Protein AF-R7LST2-F1 (afdb_monomer_lite)

Sequence (246 aa):
MENASKALTMAGGILIALLIIGALILMVNQIGDYEKGQNNNDKNSELASFNKTFEKYADDKGIKGVDIVSLINKILDYNQIEKDGGIKNSVNYDIKMSITISGLKAFNKKYAYDKQNDNDSLFPNSIGDSWTFGANSTNNKTTNGLKQLLDEFSRTESNIGIEQMKKLSSIYDPSKSESTNKASIKEKLLEINSNEYKNWNGTTTPTLNAIKKYRQYSEFKTSTFIAKDSEYEDGQIKNMYFEFSK

Structure (mmCIF, N/CA/C/O backbone):
data_AF-R7LST2-F1
#
_entry.id   AF-R7LST2-F1
#
loop_
_atom_site.group_PDB
_atom_site.id
_atom_site.type_symbol
_atom_site.label_atom_id
_atom_site.label_alt_id
_atom_site.label_comp_id
_atom_site.label_asym_id
_atom_site.label_entity_id
_atom_site.label_seq_id
_atom_site.pdbx_PDB_ins_code
_atom_site.Cartn_x
_atom_site.Cartn_y
_atom_site.Cartn_z
_atom_site.occupancy
_atom_site.B_iso_or_equiv
_atom_site.auth_seq_id
_atom_site.auth_comp_id
_atom_site.auth_asym_id
_atom_site.auth_atom_id
_atom_site.pdbx_PDB_model_num
ATOM 1 N N . MET A 1 1 ? 26.740 22.348 9.410 1.00 39.75 1 MET A N 1
ATOM 2 C CA . MET A 1 1 ? 27.011 20.890 9.479 1.00 39.75 1 MET A CA 1
ATOM 3 C C . MET A 1 1 ? 25.813 20.024 9.058 1.00 39.75 1 MET A C 1
ATOM 5 O O . MET A 1 1 ? 25.993 18.847 8.784 1.00 39.75 1 MET A O 1
ATOM 9 N N . GLU A 1 2 ? 24.610 20.594 8.918 1.00 39.66 2 GLU A N 1
ATOM 10 C CA . GLU A 1 2 ? 23.370 19.877 8.567 1.00 39.66 2 GLU A CA 1
ATOM 11 C C . GLU A 1 2 ? 23.365 19.261 7.148 1.00 39.66 2 GLU A C 1
ATOM 13 O O . GLU A 1 2 ? 22.843 18.170 6.933 1.00 39.66 2 GLU A O 1
ATOM 18 N N . ASN A 1 3 ? 24.041 19.905 6.188 1.00 50.09 3 ASN A N 1
ATOM 19 C CA . ASN A 1 3 ? 24.103 19.441 4.794 1.00 50.09 3 ASN A CA 1
ATOM 20 C C . ASN A 1 3 ? 25.047 18.247 4.578 1.00 50.09 3 ASN A C 1
ATOM 22 O O . ASN A 1 3 ? 24.805 17.431 3.695 1.00 50.09 3 ASN A O 1
ATOM 26 N N . ALA A 1 4 ? 26.092 18.112 5.400 1.00 43.56 4 ALA A N 1
ATOM 27 C CA . ALA A 1 4 ? 27.016 16.981 5.321 1.00 43.56 4 ALA A CA 1
ATOM 28 C C . ALA A 1 4 ? 26.385 15.698 5.885 1.00 43.56 4 ALA A C 1
ATOM 30 O O . ALA A 1 4 ? 26.608 14.617 5.355 1.00 43.56 4 ALA A O 1
ATOM 31 N N . SER A 1 5 ? 25.541 15.821 6.914 1.00 40.19 5 SER A N 1
ATOM 32 C CA . SER A 1 5 ? 24.826 14.684 7.503 1.00 40.19 5 SER A CA 1
ATOM 33 C C . SER A 1 5 ? 23.741 14.136 6.567 1.00 40.19 5 SER A C 1
ATOM 35 O O . SER A 1 5 ? 23.648 12.919 6.409 1.00 40.19 5 SER A O 1
ATOM 37 N N . LYS A 1 6 ? 23.003 15.013 5.861 1.00 43.25 6 LYS A N 1
ATOM 38 C CA . LYS A 1 6 ? 22.061 14.618 4.793 1.00 43.25 6 LYS A CA 1
ATOM 39 C C . LYS A 1 6 ? 22.772 13.986 3.593 1.00 43.25 6 LYS A C 1
ATOM 41 O O . LYS A 1 6 ? 22.307 12.979 3.073 1.00 43.25 6 LYS A O 1
ATOM 46 N N . ALA A 1 7 ? 23.930 14.521 3.200 1.00 46.97 7 ALA A N 1
ATOM 47 C CA . ALA A 1 7 ? 24.755 13.920 2.153 1.00 46.97 7 ALA A CA 1
ATOM 48 C C . ALA A 1 7 ? 25.304 12.541 2.563 1.00 46.97 7 ALA A C 1
ATOM 50 O O . ALA A 1 7 ? 25.313 11.629 1.747 1.00 46.97 7 ALA A O 1
ATOM 51 N N . LEU A 1 8 ? 25.698 12.356 3.827 1.00 39.00 8 LEU A N 1
ATOM 52 C CA . LEU A 1 8 ? 26.215 11.086 4.347 1.00 39.00 8 LEU A CA 1
ATOM 53 C C . LEU A 1 8 ? 25.128 10.003 4.457 1.00 39.00 8 LEU A C 1
ATOM 55 O O . LEU A 1 8 ? 25.389 8.844 4.151 1.00 39.00 8 LEU A O 1
ATOM 59 N N . THR A 1 9 ? 23.901 10.368 4.841 1.00 43.00 9 THR A N 1
ATOM 60 C CA . THR A 1 9 ? 22.760 9.429 4.861 1.00 43.00 9 THR A CA 1
ATOM 61 C C . THR A 1 9 ? 22.286 9.064 3.451 1.00 43.00 9 THR A C 1
ATOM 63 O O . THR A 1 9 ? 21.984 7.899 3.206 1.00 43.00 9 THR A O 1
ATOM 66 N N . MET A 1 10 ? 22.310 10.004 2.498 1.00 49.47 10 MET A N 1
ATOM 67 C CA . MET A 1 10 ? 22.052 9.720 1.076 1.00 49.47 10 MET A CA 1
ATOM 68 C C . MET A 1 10 ? 23.170 8.876 0.432 1.00 49.47 10 MET A C 1
ATOM 70 O O . MET A 1 10 ? 22.887 7.936 -0.309 1.00 49.47 10 MET A O 1
ATOM 74 N N . ALA A 1 11 ? 24.439 9.139 0.762 1.00 43.34 11 ALA A N 1
ATOM 75 C CA . ALA A 1 11 ? 25.585 8.353 0.301 1.00 43.34 11 ALA A CA 1
ATOM 76 C C . ALA A 1 11 ? 25.606 6.935 0.896 1.00 43.34 11 ALA A C 1
ATOM 78 O O . ALA A 1 11 ? 26.009 5.996 0.215 1.00 43.34 11 ALA A O 1
ATOM 79 N N . GLY A 1 12 ? 25.121 6.757 2.130 1.00 41.78 12 GLY A N 1
ATOM 80 C CA . GLY A 1 12 ? 24.941 5.439 2.743 1.00 41.78 12 GLY A CA 1
ATOM 81 C C . GLY A 1 12 ? 23.942 4.561 1.981 1.00 41.78 12 GLY A C 1
ATOM 82 O O . GLY A 1 12 ? 24.202 3.377 1.781 1.00 41.78 12 GLY A O 1
ATOM 83 N N . GLY A 1 13 ? 22.844 5.143 1.482 1.00 47.31 13 GLY A N 1
ATOM 84 C CA . GLY A 1 13 ? 21.864 4.439 0.645 1.00 47.31 13 GLY A CA 1
ATOM 85 C C . GLY A 1 13 ? 22.416 4.040 -0.729 1.00 47.31 13 GLY A C 1
ATOM 86 O O . GLY A 1 13 ? 22.246 2.898 -1.154 1.00 47.31 13 GLY A O 1
ATOM 87 N N . ILE A 1 14 ? 23.151 4.944 -1.388 1.00 48.25 14 ILE A N 1
ATOM 88 C CA . ILE A 1 14 ? 23.819 4.674 -2.675 1.00 48.25 14 ILE A CA 1
ATOM 89 C C . ILE A 1 14 ? 24.904 3.604 -2.516 1.00 48.25 14 ILE A C 1
ATOM 91 O O . ILE A 1 14 ? 25.000 2.709 -3.350 1.00 48.25 14 ILE A O 1
ATOM 95 N N . LEU A 1 15 ? 25.691 3.647 -1.437 1.00 43.88 15 LEU A N 1
ATOM 96 C CA . LEU A 1 15 ? 26.717 2.642 -1.161 1.00 43.88 15 LEU A CA 1
ATOM 97 C C . LEU A 1 15 ? 26.097 1.252 -0.988 1.00 43.88 15 LEU A C 1
ATOM 99 O O . LEU A 1 15 ? 26.595 0.289 -1.560 1.00 43.88 15 LEU A O 1
ATOM 103 N N . ILE A 1 16 ? 24.979 1.145 -0.265 1.00 49.31 16 ILE A N 1
ATOM 104 C CA . ILE A 1 16 ? 24.253 -0.122 -0.106 1.00 49.31 16 ILE A CA 1
ATOM 105 C C . ILE A 1 16 ? 23.679 -0.594 -1.450 1.00 49.31 16 ILE A C 1
ATOM 107 O O . ILE A 1 16 ? 23.802 -1.772 -1.777 1.00 49.31 16 ILE A O 1
ATOM 111 N N . ALA A 1 17 ? 23.119 0.301 -2.268 1.00 47.72 17 ALA A N 1
ATOM 112 C CA . ALA A 1 17 ? 22.626 -0.043 -3.603 1.00 47.72 17 ALA A CA 1
ATOM 113 C C . ALA A 1 17 ? 23.752 -0.524 -4.537 1.00 47.72 17 ALA A C 1
ATOM 115 O O . ALA A 1 17 ? 23.586 -1.533 -5.221 1.00 47.72 17 ALA A O 1
ATOM 116 N N . LEU A 1 18 ? 24.916 0.133 -4.520 1.00 46.19 18 LEU A N 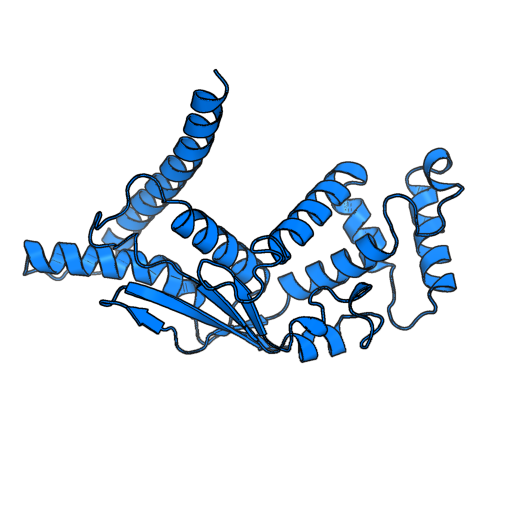1
ATOM 117 C CA . LEU A 1 18 ? 26.106 -0.272 -5.276 1.00 46.19 18 LEU A CA 1
ATOM 118 C C . LEU A 1 18 ? 26.691 -1.596 -4.772 1.00 46.19 18 LEU A C 1
ATOM 120 O O . LEU A 1 18 ? 27.137 -2.400 -5.583 1.00 46.19 18 LEU A O 1
ATOM 124 N N . LEU A 1 19 ? 26.647 -1.864 -3.465 1.00 54.66 19 LEU A N 1
ATOM 125 C CA . LEU A 1 19 ? 27.046 -3.153 -2.894 1.00 54.66 19 LEU A CA 1
ATOM 126 C C . LEU A 1 19 ? 26.091 -4.276 -3.305 1.00 54.66 19 LEU A C 1
ATOM 128 O O . LEU A 1 19 ? 26.548 -5.372 -3.617 1.00 54.66 19 LEU A O 1
ATOM 132 N N . ILE A 1 20 ? 24.784 -4.008 -3.360 1.00 54.34 20 ILE A N 1
ATOM 133 C CA . ILE A 1 20 ? 23.787 -4.968 -3.849 1.00 54.34 20 ILE A CA 1
ATOM 134 C C . ILE A 1 20 ? 23.994 -5.224 -5.346 1.00 54.34 20 ILE A C 1
ATOM 136 O O . ILE A 1 20 ? 24.014 -6.377 -5.758 1.00 54.34 20 ILE A O 1
ATOM 140 N N . ILE A 1 21 ? 24.206 -4.186 -6.159 1.00 47.94 21 ILE A N 1
ATOM 141 C CA . ILE A 1 21 ? 24.501 -4.324 -7.595 1.00 47.94 21 ILE A CA 1
ATOM 142 C C . ILE A 1 21 ? 25.815 -5.091 -7.805 1.00 47.94 21 ILE A C 1
ATOM 144 O O . ILE A 1 21 ? 25.843 -6.042 -8.579 1.00 47.94 21 ILE A O 1
ATOM 148 N N . GLY A 1 22 ? 26.874 -4.753 -7.066 1.00 49.97 22 GLY A N 1
ATOM 149 C CA . GLY A 1 22 ? 28.151 -5.470 -7.090 1.00 49.97 22 GLY A CA 1
ATOM 150 C C . GLY A 1 22 ? 28.011 -6.940 -6.685 1.00 49.97 22 GLY A C 1
ATOM 151 O O . GLY A 1 22 ? 28.564 -7.815 -7.343 1.00 49.97 22 GLY A O 1
ATOM 152 N N . ALA A 1 23 ? 27.205 -7.237 -5.663 1.00 51.59 23 ALA A N 1
ATOM 153 C CA . ALA A 1 23 ? 26.903 -8.607 -5.252 1.00 51.59 23 ALA A CA 1
ATOM 154 C C . ALA A 1 23 ? 26.079 -9.370 -6.305 1.00 51.59 23 ALA A C 1
ATOM 156 O O . ALA A 1 23 ? 26.304 -10.559 -6.514 1.00 51.59 23 ALA A O 1
ATOM 157 N N . LEU A 1 24 ? 25.164 -8.694 -7.005 1.00 46.59 24 LEU A N 1
ATOM 158 C CA . LEU A 1 24 ? 24.369 -9.279 -8.087 1.00 46.59 24 LEU A CA 1
ATOM 159 C C . LEU A 1 24 ? 25.214 -9.559 -9.339 1.00 46.59 24 LEU A C 1
ATOM 161 O O . LEU A 1 24 ? 24.995 -10.589 -9.971 1.00 46.59 24 LEU A O 1
ATOM 165 N N . ILE A 1 25 ? 26.209 -8.717 -9.655 1.00 51.31 25 ILE A N 1
ATOM 166 C CA . ILE A 1 25 ? 27.199 -8.953 -10.728 1.00 51.31 25 ILE A CA 1
ATOM 167 C C . ILE A 1 25 ? 27.987 -10.242 -10.458 1.00 51.31 25 ILE A C 1
ATOM 169 O O . ILE A 1 25 ? 28.162 -11.077 -11.343 1.00 51.31 25 ILE A O 1
ATOM 173 N N . LEU A 1 26 ? 28.396 -10.456 -9.206 1.00 48.97 26 LEU A N 1
ATOM 174 C CA . LEU A 1 26 ? 29.076 -11.690 -8.806 1.00 48.97 26 LEU A CA 1
ATOM 175 C C . LEU A 1 26 ? 28.170 -12.931 -8.918 1.00 48.97 26 LEU A C 1
ATOM 177 O O . LEU A 1 26 ? 28.681 -14.025 -9.142 1.00 48.97 26 LEU A O 1
ATOM 181 N N . MET A 1 27 ? 26.843 -12.771 -8.814 1.00 52.59 27 MET A N 1
ATOM 182 C CA . MET A 1 27 ? 25.872 -13.860 -9.002 1.00 52.59 27 MET A CA 1
ATOM 183 C C . MET A 1 27 ? 25.586 -14.172 -10.481 1.00 52.59 27 MET A C 1
ATOM 185 O O . MET A 1 27 ? 25.355 -15.333 -10.812 1.00 52.59 27 MET A O 1
ATOM 189 N N . VAL A 1 28 ? 25.620 -13.186 -11.388 1.00 49.47 28 VAL A N 1
ATOM 190 C CA . VAL A 1 28 ? 25.408 -13.432 -12.833 1.00 49.47 28 VAL A CA 1
ATOM 191 C C . VAL A 1 28 ? 26.634 -14.010 -13.540 1.00 49.47 28 VAL A C 1
ATOM 193 O O . VAL A 1 28 ? 26.463 -14.714 -14.528 1.00 49.47 28 VAL A O 1
ATOM 196 N N . ASN A 1 29 ? 27.840 -13.857 -12.983 1.00 48.94 29 ASN A N 1
ATOM 197 C CA . ASN A 1 29 ? 29.046 -14.529 -13.490 1.00 48.94 29 ASN A CA 1
ATOM 198 C C . ASN A 1 29 ? 29.006 -16.071 -13.370 1.00 48.94 29 ASN A C 1
ATOM 200 O O . ASN A 1 29 ? 29.936 -16.741 -13.810 1.00 48.94 29 ASN A O 1
ATOM 204 N N . GLN A 1 30 ? 27.952 -16.653 -12.780 1.00 42.78 30 GLN A N 1
ATOM 205 C CA . GLN A 1 30 ? 27.713 -18.102 -12.771 1.00 42.78 30 GLN A CA 1
ATOM 206 C C . GLN A 1 30 ? 26.742 -18.580 -13.863 1.00 42.78 30 GLN A C 1
ATOM 208 O O . GLN A 1 30 ? 26.548 -19.787 -14.004 1.00 42.78 30 GLN A O 1
ATOM 213 N N . ILE A 1 31 ? 26.133 -17.682 -14.647 1.00 43.06 31 ILE A N 1
ATOM 214 C CA . ILE A 1 31 ? 25.176 -18.051 -15.698 1.00 43.06 31 ILE A CA 1
ATOM 215 C C . ILE A 1 31 ? 25.576 -17.384 -17.021 1.00 43.06 31 ILE A C 1
ATOM 217 O O . ILE A 1 31 ? 25.114 -16.297 -17.347 1.00 43.06 31 ILE A O 1
ATOM 221 N N . GLY A 1 32 ? 26.387 -18.116 -17.792 1.00 39.47 32 GLY A N 1
ATOM 222 C CA . GLY A 1 32 ? 26.359 -18.121 -19.259 1.00 39.47 32 GLY A CA 1
ATOM 223 C C . GLY A 1 32 ? 27.247 -17.113 -19.992 1.00 39.47 32 GLY A C 1
ATOM 224 O O . GLY A 1 32 ? 26.898 -15.945 -20.121 1.00 39.47 32 GLY A O 1
ATOM 225 N N . ASP A 1 33 ? 28.332 -17.626 -20.579 1.00 47.34 33 ASP A N 1
ATOM 226 C CA . ASP A 1 33 ? 29.099 -16.999 -21.660 1.00 47.34 33 ASP A CA 1
ATOM 227 C C . ASP A 1 33 ? 28.208 -16.608 -22.855 1.00 47.34 33 ASP A C 1
ATOM 229 O O . ASP A 1 33 ? 27.500 -17.464 -23.387 1.00 47.34 33 ASP A O 1
ATOM 233 N N . TYR A 1 34 ? 28.340 -15.375 -23.364 1.00 40.72 34 TYR A N 1
ATOM 234 C CA . TYR A 1 34 ? 28.665 -15.165 -24.784 1.00 40.72 34 TYR A CA 1
ATOM 235 C C . TYR A 1 34 ? 29.139 -13.735 -25.085 1.00 40.72 34 TYR A C 1
ATOM 237 O O . TYR A 1 34 ? 28.529 -12.740 -24.699 1.00 40.72 34 TYR A O 1
ATOM 245 N N . GLU A 1 35 ? 30.249 -13.672 -25.815 1.00 41.84 35 GLU A N 1
ATOM 246 C CA . GLU A 1 35 ? 31.011 -12.488 -26.193 1.00 41.84 35 GLU A CA 1
ATOM 247 C C . GLU A 1 35 ? 30.471 -11.720 -27.426 1.00 41.84 35 GLU A C 1
ATOM 249 O O . GLU A 1 35 ? 29.750 -12.262 -28.262 1.00 41.84 35 GLU A O 1
ATOM 254 N N . LYS A 1 36 ? 31.038 -10.508 -27.593 1.00 36.62 36 LYS A N 1
ATOM 255 C CA . LYS A 1 36 ? 31.337 -9.727 -28.825 1.00 36.62 36 LYS A CA 1
ATOM 256 C C . LYS A 1 36 ? 30.464 -8.520 -29.163 1.00 36.62 36 LYS A C 1
ATOM 258 O O . LYS A 1 36 ? 29.430 -8.616 -29.814 1.00 36.62 36 LYS A O 1
ATOM 263 N N . GLY A 1 37 ? 31.012 -7.357 -28.790 1.00 31.47 37 GLY A N 1
ATOM 264 C CA . GLY A 1 37 ? 30.573 -6.012 -29.169 1.00 31.47 37 GLY A CA 1
ATOM 265 C C . GLY A 1 37 ? 30.960 -4.962 -28.122 1.00 31.47 37 GLY A C 1
ATOM 266 O O . GLY A 1 37 ? 30.116 -4.160 -27.756 1.00 31.47 37 GLY A O 1
ATOM 267 N N . GLN A 1 38 ? 32.197 -4.992 -27.604 1.00 42.50 38 GLN A N 1
ATOM 268 C CA . GLN A 1 38 ? 32.599 -4.405 -26.309 1.00 42.50 38 GLN A CA 1
ATOM 269 C C . GLN A 1 38 ? 31.933 -3.051 -25.953 1.00 42.50 38 GLN A C 1
ATOM 271 O O . GLN A 1 38 ? 31.252 -2.971 -24.950 1.00 42.50 38 GLN A O 1
ATOM 276 N N . ASN A 1 39 ? 31.959 -2.015 -26.801 1.00 40.31 39 ASN A N 1
ATOM 277 C CA . ASN A 1 39 ? 31.413 -0.701 -26.398 1.00 40.31 39 ASN A CA 1
ATOM 278 C C . ASN A 1 39 ? 29.881 -0.532 -26.506 1.00 40.31 39 ASN A C 1
ATOM 280 O O . ASN A 1 39 ? 29.326 0.328 -25.824 1.00 40.31 39 ASN A O 1
ATOM 284 N N . ASN A 1 40 ? 29.193 -1.294 -27.364 1.00 42.62 40 ASN A N 1
ATOM 285 C CA . ASN A 1 40 ? 27.724 -1.248 -27.478 1.00 42.62 40 ASN A CA 1
ATOM 286 C C . ASN A 1 40 ? 27.064 -2.345 -26.637 1.00 42.62 40 ASN A C 1
ATOM 288 O O . ASN A 1 40 ? 25.974 -2.141 -26.112 1.00 42.62 40 ASN A O 1
ATOM 292 N N . ASN A 1 41 ? 27.739 -3.482 -26.468 1.00 49.62 41 ASN A N 1
ATOM 293 C CA . ASN A 1 41 ? 27.300 -4.559 -25.596 1.00 49.62 41 ASN A CA 1
ATOM 294 C C . ASN A 1 41 ? 27.398 -4.154 -24.135 1.00 49.62 41 ASN A C 1
ATOM 296 O O . ASN A 1 41 ? 26.472 -4.463 -23.402 1.00 49.62 41 ASN A O 1
ATOM 300 N N . ASP A 1 42 ? 28.445 -3.434 -23.722 1.00 51.88 42 ASP A N 1
ATOM 301 C CA . ASP A 1 42 ? 28.562 -2.983 -22.334 1.00 51.88 42 ASP A CA 1
ATOM 302 C C . ASP A 1 42 ? 27.450 -1.976 -22.005 1.00 51.88 42 ASP A C 1
ATOM 304 O O . ASP A 1 42 ? 26.761 -2.137 -21.003 1.00 51.88 42 ASP A O 1
ATOM 308 N N . LYS A 1 43 ? 27.152 -1.028 -22.909 1.00 52.88 43 LYS A N 1
ATOM 309 C CA . LYS A 1 43 ? 26.036 -0.081 -22.728 1.00 52.88 43 LYS A CA 1
ATOM 310 C C . LYS A 1 43 ? 24.664 -0.753 -22.706 1.00 52.88 43 LYS A C 1
ATOM 312 O O . LYS A 1 43 ? 23.834 -0.465 -21.845 1.00 52.88 43 LYS A O 1
ATOM 317 N N . ASN A 1 44 ? 24.433 -1.680 -23.636 1.00 61.69 44 ASN A N 1
ATOM 318 C CA . ASN A 1 44 ? 23.205 -2.470 -23.667 1.00 61.69 44 ASN A CA 1
ATOM 319 C C . ASN A 1 44 ? 23.103 -3.391 -22.443 1.00 61.69 44 ASN A C 1
ATOM 321 O O . ASN A 1 44 ? 22.006 -3.607 -21.945 1.00 61.69 44 ASN A O 1
ATOM 325 N N . SER A 1 45 ? 24.226 -3.901 -21.936 1.00 67.06 45 SER A N 1
ATOM 326 C CA . SER A 1 45 ? 24.302 -4.744 -20.740 1.00 67.06 45 SER A CA 1
ATOM 327 C C . SER A 1 45 ? 24.019 -3.950 -19.469 1.00 67.06 45 SER A C 1
ATOM 329 O O . SER A 1 45 ? 23.288 -4.429 -18.604 1.00 67.06 45 SER A O 1
ATOM 331 N N . GLU A 1 46 ? 24.521 -2.720 -19.356 1.00 70.62 46 GLU A N 1
ATOM 332 C CA . GLU A 1 46 ? 24.242 -1.822 -18.231 1.00 70.62 46 GLU A CA 1
ATOM 333 C C . GLU A 1 46 ? 22.765 -1.414 -18.187 1.00 70.62 46 GLU A C 1
ATOM 335 O O . GLU A 1 46 ? 22.123 -1.552 -17.142 1.00 70.62 46 GLU A O 1
ATOM 340 N N . LEU A 1 47 ? 22.198 -0.990 -19.323 1.00 74.50 47 LEU A N 1
ATOM 341 C CA . LEU A 1 47 ? 20.780 -0.633 -19.420 1.00 74.50 47 LEU A CA 1
ATOM 342 C C . LEU A 1 47 ? 19.871 -1.854 -19.212 1.00 74.50 47 LEU A C 1
ATOM 344 O O . LEU A 1 47 ? 18.885 -1.775 -18.478 1.00 74.50 47 LEU A O 1
ATOM 348 N N . ALA A 1 48 ? 20.223 -3.010 -19.780 1.00 72.56 48 ALA A N 1
ATOM 349 C CA . ALA A 1 48 ? 19.503 -4.258 -19.534 1.00 72.56 48 ALA A CA 1
ATOM 350 C C . ALA A 1 48 ? 19.595 -4.681 -18.062 1.00 72.56 48 ALA A C 1
ATOM 352 O O . ALA A 1 48 ? 18.602 -5.111 -17.479 1.00 72.56 48 ALA A O 1
ATOM 353 N N . SER A 1 49 ? 20.759 -4.521 -17.428 1.00 74.19 49 SER A N 1
ATOM 354 C CA . SER A 1 49 ? 20.942 -4.797 -16.001 1.00 74.19 49 SER A CA 1
ATOM 355 C C . SER A 1 49 ? 20.085 -3.870 -15.148 1.00 74.19 49 SER A C 1
ATOM 357 O O . SER A 1 49 ? 19.427 -4.341 -14.219 1.00 74.19 49 SER A O 1
ATOM 359 N N . PHE A 1 50 ? 20.035 -2.577 -15.486 1.00 84.06 50 PHE A N 1
ATOM 360 C CA . PHE A 1 50 ? 19.145 -1.606 -14.858 1.00 84.06 50 PHE A CA 1
ATOM 361 C C . PHE A 1 50 ? 17.679 -2.031 -14.985 1.00 84.06 50 PHE A C 1
ATOM 363 O O . PHE A 1 50 ? 17.017 -2.204 -13.957 1.00 84.06 50 PHE A O 1
ATOM 370 N N . ASN A 1 51 ? 17.191 -2.278 -16.205 1.00 82.19 51 ASN A N 1
ATOM 371 C CA . ASN A 1 51 ? 15.811 -2.697 -16.459 1.00 82.19 51 ASN A CA 1
ATOM 372 C C . ASN A 1 51 ? 15.464 -3.977 -15.697 1.00 82.19 51 ASN A C 1
ATOM 374 O O . ASN A 1 51 ? 14.459 -4.013 -14.987 1.00 82.19 51 ASN A O 1
ATOM 378 N N . LYS A 1 52 ? 16.350 -4.981 -15.709 1.00 82.69 52 LYS A N 1
ATOM 379 C CA . LYS A 1 52 ? 16.174 -6.251 -14.986 1.00 82.69 52 LYS A CA 1
ATOM 380 C C . LYS A 1 52 ? 15.946 -6.052 -13.489 1.00 82.69 52 LYS A C 1
ATOM 382 O O . LYS A 1 52 ? 15.236 -6.831 -12.848 1.00 82.69 52 LYS A O 1
ATOM 387 N N . THR A 1 53 ? 16.508 -4.992 -12.901 1.00 82.19 53 THR A N 1
ATOM 388 C CA . THR A 1 53 ? 16.281 -4.686 -11.485 1.00 82.19 53 THR A CA 1
ATOM 389 C C . THR A 1 53 ? 14.829 -4.294 -11.170 1.00 82.19 53 THR A C 1
ATOM 391 O O . THR A 1 53 ? 14.440 -4.359 -9.996 1.00 82.19 53 THR A O 1
ATOM 394 N N . PHE A 1 54 ? 14.049 -3.883 -12.172 1.00 85.81 54 PHE A N 1
ATOM 395 C CA . PHE A 1 54 ? 12.630 -3.529 -12.088 1.00 85.81 54 PHE A CA 1
ATOM 396 C C . PHE A 1 54 ? 11.737 -4.597 -12.731 1.00 85.81 54 PHE A C 1
ATOM 398 O O . PHE A 1 54 ? 10.745 -4.991 -12.130 1.00 85.81 54 PHE A O 1
ATOM 405 N N . GLU A 1 55 ? 12.126 -5.158 -13.873 1.00 83.69 55 GLU A N 1
ATOM 406 C CA . GLU A 1 55 ? 11.381 -6.218 -14.572 1.00 83.69 55 GLU A CA 1
ATOM 407 C C . GLU A 1 55 ? 11.210 -7.487 -13.735 1.00 83.69 55 GLU A C 1
ATOM 409 O O . GLU A 1 55 ? 10.217 -8.187 -13.886 1.00 83.69 55 GLU A O 1
ATOM 414 N N . LYS A 1 56 ? 12.099 -7.758 -12.769 1.00 82.69 56 LYS A N 1
ATOM 415 C CA . LYS A 1 56 ? 11.900 -8.859 -11.808 1.00 82.69 56 LYS A CA 1
ATOM 416 C C . LYS A 1 56 ? 10.595 -8.757 -11.001 1.00 82.69 56 LYS A C 1
ATOM 418 O O . LYS A 1 56 ? 10.171 -9.746 -10.416 1.00 82.69 56 LYS A O 1
ATOM 423 N N . TYR A 1 57 ? 10.011 -7.560 -10.903 1.00 80.31 57 TYR A N 1
ATOM 424 C CA . TYR A 1 57 ? 8.717 -7.329 -10.260 1.00 80.31 57 TYR A CA 1
ATOM 425 C C . TYR A 1 57 ? 7.547 -7.527 -11.229 1.00 80.31 57 TYR A C 1
ATOM 427 O O . TYR A 1 57 ? 6.415 -7.659 -10.780 1.00 80.31 57 TYR A O 1
ATOM 435 N N . ALA A 1 58 ? 7.808 -7.556 -12.535 1.00 78.44 58 ALA A N 1
ATOM 436 C CA . ALA A 1 58 ? 6.818 -7.738 -13.586 1.00 78.44 58 ALA A CA 1
ATOM 437 C C . ALA A 1 58 ? 6.602 -9.225 -13.945 1.00 78.44 58 ALA A C 1
ATOM 439 O O . ALA A 1 58 ? 6.345 -9.548 -15.097 1.00 78.44 58 ALA A O 1
ATOM 440 N N . ASP A 1 59 ? 6.734 -10.135 -12.970 1.00 71.75 59 ASP A N 1
ATOM 441 C CA . ASP A 1 59 ? 6.459 -11.567 -13.166 1.00 71.75 59 ASP A CA 1
ATOM 442 C C . ASP A 1 59 ? 4.949 -11.798 -13.365 1.00 71.75 59 ASP A C 1
ATOM 444 O O . ASP A 1 59 ? 4.119 -11.318 -12.582 1.00 71.75 59 ASP A O 1
ATOM 448 N N . ASP A 1 60 ? 4.601 -12.592 -14.378 1.00 69.44 60 ASP A N 1
ATOM 449 C CA . ASP A 1 60 ? 3.237 -13.004 -14.725 1.00 69.44 60 ASP A CA 1
ATOM 450 C C . ASP A 1 60 ? 2.506 -13.710 -13.570 1.00 69.44 60 ASP A C 1
ATOM 452 O O . ASP A 1 60 ? 1.273 -13.724 -13.512 1.00 69.44 60 ASP A O 1
ATOM 456 N N . LYS A 1 61 ? 3.245 -14.292 -12.617 1.00 77.75 61 LYS A N 1
ATOM 457 C CA . LYS A 1 61 ? 2.678 -14.937 -11.415 1.00 77.75 61 LYS A CA 1
ATOM 458 C C . LYS A 1 61 ? 2.101 -13.944 -10.404 1.00 77.75 61 LYS A C 1
ATOM 460 O O . LYS A 1 61 ? 1.383 -14.357 -9.489 1.00 77.75 61 LYS A O 1
ATOM 465 N N . GLY A 1 62 ? 2.395 -12.659 -10.573 1.00 84.69 62 GLY A N 1
ATOM 466 C CA . GLY A 1 62 ? 2.027 -11.600 -9.651 1.00 84.69 62 GLY A CA 1
ATOM 467 C C . GLY A 1 62 ? 2.949 -11.502 -8.442 1.00 84.69 62 GLY A C 1
ATOM 468 O O . GLY A 1 62 ? 3.561 -12.472 -7.997 1.00 84.69 62 GLY A O 1
ATOM 469 N N . ILE A 1 63 ? 3.007 -10.303 -7.876 1.00 90.50 63 ILE A N 1
ATOM 470 C CA . ILE A 1 63 ? 3.823 -9.973 -6.706 1.00 90.50 63 ILE A CA 1
ATOM 471 C C . ILE A 1 63 ? 2.948 -9.589 -5.519 1.00 90.50 63 ILE A C 1
ATOM 473 O O . ILE A 1 63 ? 1.761 -9.286 -5.670 1.00 90.50 63 ILE A O 1
ATOM 477 N N . LYS A 1 64 ? 3.509 -9.613 -4.310 1.00 91.06 64 LYS A N 1
ATOM 478 C CA . LYS A 1 64 ? 2.770 -9.203 -3.116 1.00 91.06 64 LYS A CA 1
ATOM 479 C C . LYS A 1 64 ? 2.787 -7.690 -2.962 1.00 91.06 64 LYS A C 1
ATOM 481 O O . LYS A 1 64 ? 3.710 -7.014 -3.407 1.00 91.06 64 LYS A O 1
ATOM 486 N N . GLY A 1 65 ? 1.786 -7.131 -2.286 1.00 86.44 65 GLY A N 1
ATOM 487 C CA . GLY A 1 65 ? 1.753 -5.688 -2.033 1.00 86.44 65 GLY A CA 1
ATOM 488 C C . GLY A 1 65 ? 2.963 -5.187 -1.240 1.00 86.44 65 GLY A C 1
ATOM 489 O O . GLY A 1 65 ? 3.360 -4.039 -1.399 1.00 86.44 65 GLY A O 1
ATOM 490 N N . VAL A 1 66 ? 3.610 -6.039 -0.435 1.00 83.19 66 VAL A N 1
ATOM 491 C CA . VAL A 1 66 ? 4.903 -5.702 0.187 1.00 83.19 66 VAL A CA 1
ATOM 492 C C . VAL A 1 66 ? 5.996 -5.433 -0.858 1.00 83.19 66 VAL A C 1
ATOM 494 O O . VAL A 1 66 ? 6.750 -4.475 -0.702 1.00 83.19 66 VAL A O 1
ATOM 497 N N . ASP A 1 67 ? 6.025 -6.193 -1.955 1.00 85.31 67 ASP A N 1
ATOM 498 C CA . ASP A 1 67 ? 6.960 -5.986 -3.065 1.00 85.31 67 ASP A CA 1
ATOM 499 C C . ASP A 1 67 ? 6.624 -4.704 -3.835 1.00 85.31 67 ASP A C 1
ATOM 501 O O . ASP A 1 67 ? 7.529 -3.969 -4.225 1.00 85.31 67 ASP A O 1
ATOM 505 N N . ILE A 1 68 ? 5.330 -4.384 -3.978 1.00 88.44 68 ILE A N 1
ATOM 506 C CA . ILE A 1 68 ? 4.861 -3.107 -4.537 1.00 88.44 68 ILE A CA 1
ATOM 507 C C . ILE A 1 68 ? 5.361 -1.926 -3.694 1.00 88.44 68 ILE A C 1
ATOM 509 O O . ILE A 1 68 ? 5.871 -0.957 -4.252 1.00 88.44 68 ILE A O 1
ATOM 513 N N . VAL A 1 69 ? 5.275 -1.994 -2.357 1.00 82.69 69 VAL A N 1
ATOM 514 C CA . VAL A 1 69 ? 5.815 -0.943 -1.468 1.00 82.69 69 VAL A CA 1
ATOM 515 C C . VAL A 1 69 ? 7.322 -0.778 -1.675 1.00 82.69 69 VAL A C 1
ATOM 517 O O . VAL A 1 69 ? 7.808 0.346 -1.808 1.00 82.69 69 VAL A O 1
ATOM 520 N N . SER A 1 70 ? 8.069 -1.883 -1.735 1.00 81.81 70 SER A N 1
ATOM 521 C CA . SER A 1 70 ? 9.509 -1.848 -2.009 1.00 81.81 70 SER A CA 1
ATOM 522 C C . SER A 1 70 ? 9.824 -1.237 -3.376 1.00 81.81 70 SER A C 1
ATOM 524 O O . SER A 1 70 ? 10.746 -0.427 -3.482 1.00 81.81 70 SER A O 1
ATOM 526 N N . LEU A 1 71 ? 9.052 -1.583 -4.406 1.00 85.50 71 LEU A N 1
ATOM 527 C CA . LEU A 1 71 ? 9.200 -1.046 -5.755 1.00 85.50 71 LEU A CA 1
ATOM 528 C C . LEU A 1 71 ? 8.904 0.459 -5.807 1.00 85.50 71 LEU A C 1
ATOM 530 O O . LEU A 1 71 ? 9.676 1.203 -6.408 1.00 85.50 71 LEU A O 1
ATOM 534 N N . ILE A 1 72 ? 7.851 0.925 -5.127 1.00 84.25 72 ILE A N 1
ATOM 535 C CA . ILE A 1 72 ? 7.543 2.357 -4.990 1.00 84.25 72 ILE A CA 1
ATOM 536 C C . ILE A 1 72 ? 8.724 3.097 -4.367 1.00 84.25 72 ILE A C 1
ATOM 538 O O . ILE A 1 72 ? 9.176 4.088 -4.935 1.00 84.25 72 ILE A O 1
ATOM 542 N N . ASN A 1 73 ? 9.255 2.614 -3.238 1.00 77.62 73 ASN A N 1
ATOM 543 C CA . ASN A 1 73 ? 10.401 3.253 -2.583 1.00 77.62 73 ASN A CA 1
ATOM 544 C C . ASN A 1 73 ? 11.609 3.318 -3.517 1.00 77.62 73 ASN A C 1
ATOM 546 O O . ASN A 1 73 ? 12.214 4.372 -3.666 1.00 77.62 73 ASN A O 1
ATOM 550 N N . LYS A 1 74 ? 11.895 2.226 -4.230 1.00 83.38 74 LYS A N 1
ATOM 551 C CA . LYS A 1 74 ? 12.989 2.180 -5.198 1.00 83.38 74 LYS A CA 1
ATOM 552 C C . LYS A 1 74 ? 12.814 3.186 -6.344 1.00 83.38 74 LYS A C 1
ATOM 554 O O . LYS A 1 74 ? 13.783 3.827 -6.738 1.00 83.38 74 LYS A O 1
ATOM 559 N N . ILE A 1 75 ? 11.598 3.335 -6.873 1.00 85.31 75 ILE A N 1
ATOM 560 C CA . ILE A 1 75 ? 11.270 4.333 -7.905 1.00 85.31 75 ILE A CA 1
ATOM 561 C C . ILE A 1 75 ? 11.428 5.756 -7.359 1.00 85.31 75 ILE A C 1
ATOM 563 O O . ILE A 1 75 ? 11.965 6.621 -8.049 1.00 85.31 75 ILE A O 1
ATOM 567 N N . LEU A 1 76 ? 10.982 6.013 -6.126 1.00 79.06 76 LEU A N 1
ATOM 568 C CA . LEU A 1 76 ? 11.141 7.316 -5.479 1.00 79.06 76 LEU A CA 1
ATOM 569 C C . LEU A 1 76 ? 12.621 7.659 -5.264 1.00 79.06 76 LEU A C 1
ATOM 571 O O . LEU A 1 76 ? 13.026 8.768 -5.604 1.00 79.06 76 LEU A O 1
ATOM 575 N N . ASP A 1 77 ? 13.421 6.712 -4.775 1.00 78.38 77 ASP A N 1
ATOM 576 C CA . ASP A 1 77 ? 14.863 6.884 -4.568 1.00 78.38 77 ASP A CA 1
ATOM 577 C C . ASP A 1 77 ? 15.595 7.131 -5.895 1.00 78.38 77 ASP A C 1
ATOM 579 O O . ASP A 1 77 ? 16.419 8.040 -5.988 1.00 78.38 77 ASP A O 1
ATOM 583 N N . TYR A 1 78 ? 15.251 6.379 -6.947 1.00 82.94 78 TYR A N 1
ATOM 584 C CA . TYR A 1 78 ? 15.767 6.604 -8.300 1.00 82.94 78 TYR A CA 1
ATOM 585 C C . TYR A 1 78 ? 15.437 8.018 -8.803 1.00 82.94 78 TYR A C 1
ATOM 587 O O . TYR A 1 78 ? 16.311 8.740 -9.284 1.00 82.94 78 TYR A O 1
ATOM 595 N N . ASN A 1 79 ? 14.184 8.452 -8.645 1.00 80.94 79 ASN A N 1
ATOM 596 C CA . ASN A 1 79 ? 13.739 9.757 -9.127 1.00 80.94 79 ASN A CA 1
ATOM 597 C C . ASN A 1 79 ? 14.391 10.933 -8.383 1.00 80.94 79 ASN A C 1
ATOM 599 O O . ASN A 1 79 ? 14.589 11.980 -9.000 1.00 80.94 79 ASN A O 1
ATOM 603 N N . GLN A 1 80 ? 14.758 10.762 -7.105 1.00 76.31 80 GLN A N 1
ATOM 604 C CA . GLN A 1 80 ? 15.429 11.776 -6.274 1.00 76.31 80 GLN A CA 1
ATOM 605 C C . GLN A 1 80 ? 16.866 12.099 -6.703 1.00 76.31 80 GLN A C 1
ATOM 607 O O . GLN A 1 80 ? 17.465 13.044 -6.181 1.00 76.31 80 GLN A O 1
ATOM 612 N N . ILE A 1 81 ? 17.426 11.356 -7.658 1.00 70.38 81 ILE A N 1
ATOM 613 C CA . ILE A 1 81 ? 18.702 11.678 -8.298 1.00 70.38 81 ILE A CA 1
ATOM 614 C C . ILE A 1 81 ? 18.466 12.906 -9.196 1.00 70.38 81 ILE A C 1
ATOM 616 O O . ILE A 1 81 ? 18.266 12.804 -10.402 1.00 70.38 81 ILE A O 1
ATOM 620 N N . GLU A 1 82 ? 18.375 14.086 -8.580 1.00 55.34 82 GLU A N 1
ATOM 621 C CA . GLU A 1 82 ? 18.091 15.360 -9.257 1.00 55.34 82 GLU A CA 1
ATOM 622 C C . GLU A 1 82 ? 19.328 16.248 -9.426 1.00 55.34 82 GLU A C 1
ATOM 624 O O . GLU A 1 82 ? 19.320 17.149 -10.256 1.00 55.34 82 GLU A O 1
ATOM 629 N N . LYS A 1 83 ? 20.409 16.024 -8.667 1.00 48.38 83 LYS A N 1
ATOM 630 C CA . LYS A 1 83 ? 21.553 16.957 -8.666 1.00 48.38 83 LYS A CA 1
ATOM 631 C C . LYS A 1 83 ? 22.613 16.721 -9.747 1.00 48.38 83 LYS A C 1
ATOM 633 O O . LYS A 1 83 ? 23.353 17.654 -10.029 1.00 48.38 83 LYS A O 1
ATOM 638 N N . ASP A 1 84 ? 22.618 15.553 -10.390 1.00 51.06 84 ASP A N 1
ATOM 639 C CA . ASP A 1 84 ? 23.571 15.191 -11.452 1.00 51.06 84 ASP A CA 1
ATOM 640 C C . ASP A 1 84 ? 22.855 14.586 -12.684 1.00 51.06 84 ASP A C 1
ATOM 642 O O . ASP A 1 84 ? 23.263 13.527 -13.174 1.00 51.06 84 ASP A O 1
ATOM 646 N N . GLY A 1 85 ? 21.744 15.195 -13.122 1.00 59.72 85 GLY A N 1
ATOM 647 C CA . GLY A 1 85 ? 20.972 14.753 -14.296 1.00 59.72 85 GLY A CA 1
ATOM 648 C C . GLY A 1 85 ? 21.838 14.530 -15.546 1.00 59.72 85 GLY A C 1
ATOM 649 O O . GLY A 1 85 ? 22.865 15.193 -15.727 1.00 59.72 85 GLY A O 1
ATOM 650 N N . GLY A 1 86 ? 21.447 13.549 -16.363 1.00 66.19 86 GLY A N 1
ATOM 651 C CA . GLY A 1 86 ? 22.194 13.054 -17.523 1.00 66.19 86 GLY A CA 1
ATOM 652 C C . GLY A 1 86 ? 22.326 11.524 -17.587 1.00 66.19 86 GLY A C 1
ATOM 653 O O . GLY A 1 86 ? 21.741 10.781 -16.795 1.00 66.19 86 GLY A O 1
ATOM 654 N N . ILE A 1 87 ? 23.117 11.042 -18.551 1.00 69.56 87 ILE A N 1
ATOM 655 C CA . ILE A 1 87 ? 23.345 9.608 -18.789 1.00 69.56 87 ILE A CA 1
ATOM 656 C C . ILE A 1 87 ? 24.558 9.132 -17.978 1.00 69.56 87 ILE A C 1
ATOM 658 O O . ILE A 1 87 ? 25.672 9.612 -18.195 1.00 69.56 87 ILE A O 1
ATOM 662 N N . LYS A 1 88 ? 24.372 8.158 -17.080 1.00 71.00 88 LYS A N 1
ATOM 663 C CA . LYS A 1 88 ? 25.465 7.467 -16.366 1.00 71.00 88 LYS A CA 1
ATOM 664 C C . LYS A 1 88 ? 25.256 5.962 -16.463 1.00 71.00 88 LYS A C 1
ATOM 666 O O . LYS A 1 88 ? 24.143 5.498 -16.243 1.00 71.00 88 LYS A O 1
ATOM 671 N N . ASN A 1 89 ? 26.312 5.210 -16.782 1.00 70.25 89 ASN A N 1
ATOM 672 C CA . ASN A 1 89 ? 26.241 3.759 -17.016 1.00 70.25 89 ASN A CA 1
ATOM 673 C C . ASN A 1 89 ? 25.046 3.387 -17.911 1.00 70.25 89 ASN A C 1
ATOM 675 O O . ASN A 1 89 ? 24.226 2.543 -17.563 1.00 70.25 89 ASN A O 1
ATOM 679 N N . SER A 1 90 ? 24.881 4.132 -19.008 1.00 75.25 90 SER A N 1
ATOM 680 C CA . SER A 1 90 ? 23.822 3.915 -20.005 1.00 75.25 90 SER A CA 1
ATOM 681 C C . SER A 1 90 ? 22.378 4.089 -19.509 1.00 75.25 90 SER A C 1
ATOM 683 O O . SER A 1 90 ? 21.446 3.861 -20.273 1.00 75.25 90 SER A O 1
ATOM 685 N N . VAL A 1 91 ? 22.192 4.562 -18.273 1.00 80.25 91 VAL A N 1
ATOM 686 C CA . VAL A 1 91 ? 20.904 4.941 -17.683 1.00 80.25 91 VAL A CA 1
ATOM 687 C C . VAL A 1 91 ? 20.753 6.455 -17.769 1.00 80.25 91 VAL A C 1
ATOM 689 O O . VAL A 1 91 ? 21.615 7.204 -17.301 1.00 80.25 91 VAL A O 1
ATOM 692 N N . ASN A 1 92 ? 19.658 6.910 -18.368 1.00 84.44 92 ASN A N 1
ATOM 693 C CA . ASN A 1 92 ? 19.287 8.313 -18.439 1.00 84.44 92 ASN A CA 1
ATOM 694 C C . ASN A 1 92 ? 18.438 8.689 -17.214 1.00 84.44 92 ASN A C 1
ATOM 696 O O . ASN A 1 92 ? 17.252 8.364 -17.141 1.00 84.44 92 ASN A O 1
ATOM 700 N N . TYR A 1 93 ? 19.037 9.405 -16.260 1.00 83.50 93 TYR A N 1
ATOM 701 C CA . TYR A 1 93 ? 18.375 9.819 -15.013 1.00 83.50 93 TYR A CA 1
ATOM 702 C C . TYR A 1 93 ? 17.380 10.976 -15.193 1.00 83.50 93 TYR A C 1
ATOM 704 O O . TYR A 1 93 ? 16.652 11.318 -14.248 1.00 83.50 93 TYR A O 1
ATOM 712 N N . ASP A 1 94 ? 17.317 11.544 -16.401 1.00 84.19 94 ASP A N 1
ATOM 713 C CA . ASP A 1 94 ? 16.284 12.498 -16.801 1.00 84.19 94 ASP A CA 1
ATOM 714 C C . ASP A 1 94 ? 14.973 11.773 -17.151 1.00 84.19 94 ASP A C 1
ATOM 716 O O . ASP A 1 94 ? 13.890 12.336 -16.975 1.00 84.19 94 ASP A O 1
ATOM 720 N N . ILE A 1 95 ? 15.042 10.490 -17.539 1.00 87.50 95 ILE A N 1
ATOM 721 C CA . ILE A 1 95 ? 13.865 9.624 -17.680 1.00 87.50 95 ILE A CA 1
ATOM 722 C C . ILE A 1 95 ? 13.419 9.217 -16.281 1.00 87.50 95 ILE A C 1
ATOM 724 O O . ILE A 1 95 ? 13.929 8.271 -15.671 1.00 87.50 95 ILE A O 1
ATOM 728 N N . LYS A 1 96 ? 12.457 9.963 -15.745 1.00 87.31 96 LYS A N 1
ATOM 729 C CA . LYS A 1 96 ? 11.879 9.670 -14.440 1.00 87.31 96 LYS A CA 1
ATOM 730 C C . LYS A 1 96 ? 10.853 8.545 -14.520 1.00 87.31 96 LYS A C 1
ATOM 732 O O . LYS A 1 96 ? 10.036 8.484 -15.437 1.00 87.31 96 LYS A O 1
ATOM 737 N N . MET A 1 97 ? 10.871 7.688 -13.508 1.00 88.38 97 MET A N 1
ATOM 738 C CA . MET A 1 97 ? 10.032 6.501 -13.445 1.00 88.38 97 MET A CA 1
ATOM 739 C C . MET A 1 97 ? 8.709 6.747 -12.720 1.00 88.38 97 MET A C 1
ATOM 741 O O . MET A 1 97 ? 8.604 7.601 -11.829 1.00 88.38 97 MET A O 1
ATOM 745 N N . SER A 1 98 ? 7.702 5.943 -13.043 1.00 90.81 98 SER A N 1
ATOM 746 C CA . SER A 1 98 ? 6.475 5.847 -12.262 1.00 90.81 98 SER A CA 1
ATOM 747 C C . SER A 1 98 ? 5.948 4.417 -12.163 1.00 90.81 98 SER A C 1
ATOM 749 O O . SER A 1 98 ? 6.287 3.541 -12.958 1.00 90.81 98 SER A O 1
ATOM 751 N N . ILE A 1 99 ? 5.116 4.180 -11.156 1.00 90.12 99 ILE A N 1
ATOM 752 C CA . ILE A 1 99 ? 4.352 2.948 -10.984 1.00 90.12 99 ILE A CA 1
ATOM 753 C C . ILE A 1 99 ? 2.887 3.299 -10.784 1.00 90.12 99 ILE A C 1
ATOM 755 O O . ILE A 1 99 ? 2.564 4.139 -9.948 1.00 90.12 99 ILE A O 1
ATOM 759 N N . THR A 1 100 ? 2.002 2.629 -11.510 1.00 91.75 100 THR A N 1
ATOM 760 C CA . THR A 1 100 ? 0.554 2.783 -11.386 1.00 91.75 100 THR A CA 1
ATOM 761 C C . THR A 1 100 ? -0.072 1.489 -10.892 1.00 91.75 100 THR A C 1
ATOM 763 O O . THR A 1 100 ? 0.098 0.436 -11.499 1.00 91.75 100 THR A O 1
ATOM 766 N N . ILE A 1 101 ? -0.825 1.576 -9.798 1.00 91.75 101 ILE A N 1
ATOM 767 C CA . ILE A 1 101 ? -1.610 0.465 -9.254 1.00 91.75 101 ILE A CA 1
ATOM 768 C C . ILE A 1 101 ? -3.075 0.714 -9.584 1.00 91.75 101 ILE A C 1
ATOM 770 O O . ILE A 1 101 ? -3.584 1.780 -9.259 1.00 91.75 101 ILE A O 1
ATOM 774 N N . SER A 1 102 ? -3.744 -0.261 -10.186 1.00 93.25 102 SER A N 1
ATOM 775 C CA . SER A 1 102 ? -5.158 -0.239 -10.578 1.00 93.25 102 SER A CA 1
ATOM 776 C C . SER A 1 102 ? -5.986 -1.269 -9.796 1.00 93.25 102 SER A C 1
ATOM 778 O O . SER A 1 102 ? -5.436 -2.097 -9.062 1.00 93.25 102 SER A O 1
ATOM 780 N N . GLY A 1 103 ? -7.316 -1.213 -9.915 1.00 92.75 103 GLY A N 1
ATOM 781 C CA . GLY A 1 103 ? -8.232 -2.088 -9.175 1.00 92.75 103 GLY A CA 1
ATOM 782 C C . GLY A 1 103 ? -8.393 -1.703 -7.698 1.00 92.75 103 GLY A C 1
ATOM 783 O O . GLY A 1 103 ? -8.829 -2.518 -6.876 1.00 92.75 103 GLY A O 1
ATOM 784 N N . LEU A 1 104 ? -8.051 -0.465 -7.328 1.00 89.38 104 LEU A N 1
ATOM 785 C CA . LEU A 1 104 ? -8.085 0.005 -5.941 1.00 89.38 104 LEU A CA 1
ATOM 786 C C . LEU A 1 104 ? -9.514 0.147 -5.399 1.00 89.38 104 LEU A C 1
ATOM 788 O O . LEU A 1 104 ? -9.738 -0.054 -4.204 1.00 89.38 104 LEU A O 1
ATOM 792 N N . LYS A 1 105 ? -10.522 0.378 -6.250 1.00 88.44 105 LYS A N 1
ATOM 793 C CA . L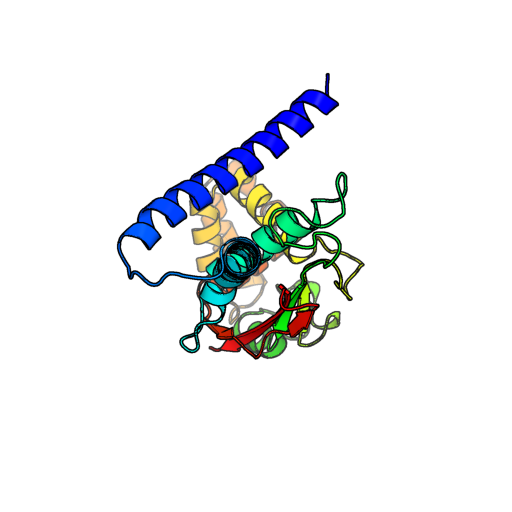YS A 1 105 ? -11.935 0.332 -5.828 1.00 88.44 105 LYS A CA 1
ATOM 794 C C . LYS A 1 105 ? -12.349 -1.080 -5.441 1.00 88.44 105 LYS A C 1
ATOM 796 O O . LYS A 1 105 ? -13.109 -1.258 -4.488 1.00 88.44 105 LYS A O 1
ATOM 801 N N . ALA A 1 106 ? -11.862 -2.095 -6.156 1.00 90.12 106 ALA A N 1
ATOM 802 C CA . ALA A 1 106 ? -12.124 -3.491 -5.811 1.00 90.12 106 ALA A CA 1
ATOM 803 C C . ALA A 1 106 ? -11.441 -3.871 -4.489 1.00 90.12 106 ALA A C 1
ATOM 805 O O . ALA A 1 106 ? -12.063 -4.537 -3.656 1.00 90.12 106 ALA A O 1
ATOM 806 N N . PHE A 1 107 ? -10.215 -3.385 -4.269 1.00 90.38 107 PHE A N 1
ATOM 807 C CA . PHE A 1 107 ? -9.519 -3.494 -2.988 1.00 90.38 107 PHE A CA 1
ATOM 808 C C . PHE A 1 107 ? -10.336 -2.861 -1.852 1.00 90.38 107 PHE A C 1
ATOM 810 O O . PHE A 1 107 ? -10.684 -3.546 -0.889 1.00 90.38 107 PHE A O 1
ATOM 817 N N . ASN A 1 108 ? -10.745 -1.595 -1.988 1.00 87.56 108 ASN A N 1
ATOM 818 C CA . ASN A 1 108 ? -11.557 -0.906 -0.979 1.00 87.56 108 ASN A CA 1
ATOM 819 C C . ASN A 1 108 ? -12.884 -1.620 -0.728 1.00 87.56 108 ASN A C 1
ATOM 821 O O . ASN A 1 108 ? -13.279 -1.827 0.412 1.00 87.56 108 ASN A O 1
ATOM 825 N N . LYS A 1 109 ? -13.575 -2.078 -1.774 1.00 86.69 109 LYS A N 1
ATOM 826 C CA . LYS A 1 109 ? -14.833 -2.819 -1.612 1.00 86.69 109 LYS A CA 1
ATOM 827 C C . LYS A 1 109 ? -14.662 -4.084 -0.760 1.00 86.69 109 LYS A C 1
ATOM 829 O O . LYS A 1 109 ? -15.624 -4.494 -0.100 1.00 86.69 109 LYS A O 1
ATOM 834 N N . LYS A 1 110 ? -13.481 -4.709 -0.807 1.00 87.19 110 LYS A N 1
ATOM 835 C CA . LYS A 1 110 ? -13.137 -5.920 -0.052 1.00 87.19 110 LYS A CA 1
ATOM 836 C C . LYS A 1 110 ? -12.657 -5.601 1.368 1.00 87.19 110 LYS A C 1
ATOM 838 O O . LYS A 1 110 ? -13.046 -6.318 2.285 1.00 87.19 110 LYS A O 1
ATOM 843 N N . TYR A 1 111 ? -11.857 -4.549 1.546 1.00 86.38 111 TYR A N 1
ATOM 844 C CA . TYR A 1 111 ? -11.102 -4.314 2.783 1.00 86.38 111 TYR A CA 1
ATOM 845 C C . TYR A 1 111 ? -11.406 -2.999 3.508 1.00 86.38 111 TYR A C 1
ATOM 847 O O . TYR A 1 111 ? -11.164 -2.912 4.713 1.00 86.38 111 TYR A O 1
ATOM 855 N N . ALA A 1 112 ? -11.932 -1.986 2.817 1.00 83.69 112 ALA A N 1
ATOM 856 C CA . ALA A 1 112 ? -12.357 -0.747 3.455 1.00 83.69 112 ALA A CA 1
ATOM 857 C C . ALA A 1 112 ? -13.619 -0.978 4.288 1.00 83.69 112 ALA A C 1
ATOM 859 O O . ALA A 1 112 ? -14.469 -1.817 3.975 1.00 83.69 112 ALA A O 1
ATOM 860 N N . TYR A 1 113 ? -13.718 -0.212 5.369 1.00 75.94 113 TYR A N 1
ATOM 861 C CA . TYR A 1 113 ? -14.825 -0.309 6.307 1.00 75.94 113 TYR A CA 1
ATOM 862 C C . TYR A 1 113 ? -16.093 0.322 5.734 1.00 75.94 113 TYR A C 1
ATOM 864 O O . TYR A 1 113 ? -17.040 -0.376 5.371 1.00 75.94 113 TYR A O 1
ATOM 872 N N . ASP A 1 114 ? -16.076 1.647 5.604 1.00 74.88 114 ASP A N 1
ATOM 873 C CA . ASP A 1 114 ? -17.098 2.375 4.882 1.00 74.88 114 ASP A CA 1
ATOM 874 C C . ASP A 1 114 ? -16.644 2.506 3.429 1.00 74.88 114 ASP A C 1
ATOM 876 O O . ASP A 1 114 ? -15.791 3.317 3.071 1.00 74.88 114 ASP A O 1
ATOM 880 N N . LYS A 1 115 ? -17.232 1.652 2.591 1.00 70.25 115 LYS A N 1
ATOM 881 C CA . LYS A 1 115 ? -16.918 1.521 1.163 1.00 70.25 115 LYS A CA 1
ATOM 882 C C . LYS A 1 115 ? -17.201 2.802 0.374 1.00 70.25 115 LYS A C 1
ATOM 884 O O . LYS A 1 115 ? -16.805 2.885 -0.785 1.00 70.25 115 LYS A O 1
ATOM 889 N N . GLN A 1 116 ? -17.908 3.761 0.972 1.00 66.38 116 GLN A N 1
ATOM 890 C CA . GLN A 1 116 ? -18.292 5.027 0.358 1.00 66.38 116 GLN A CA 1
ATOM 891 C C . GLN A 1 116 ? -17.550 6.227 0.966 1.00 66.38 116 GLN A C 1
ATOM 893 O O . GLN A 1 116 ? -17.562 7.299 0.366 1.00 66.38 116 GLN A O 1
ATOM 898 N N . ASN A 1 117 ? -16.875 6.062 2.110 1.00 72.56 117 ASN A N 1
ATOM 899 C CA . ASN A 1 117 ? -16.187 7.148 2.802 1.00 72.56 117 ASN A CA 1
ATOM 900 C C . ASN A 1 117 ? -14.672 7.112 2.570 1.00 72.56 117 ASN A C 1
ATOM 902 O O . ASN A 1 117 ? -13.949 6.217 3.018 1.00 72.56 117 ASN A O 1
ATOM 906 N N . ASP A 1 118 ? -14.184 8.157 1.911 1.00 71.56 118 ASP A N 1
ATOM 907 C CA . ASP A 1 118 ? -12.770 8.350 1.594 1.00 71.56 118 ASP A CA 1
ATOM 908 C C . ASP A 1 118 ? -11.869 8.412 2.827 1.00 71.56 118 ASP A C 1
ATOM 910 O O . ASP A 1 118 ? -10.720 7.976 2.772 1.00 71.56 118 ASP A O 1
ATOM 914 N N . ASN A 1 119 ? -12.380 8.909 3.955 1.00 71.94 119 ASN A N 1
ATOM 915 C CA . ASN A 1 119 ? -11.578 9.051 5.170 1.00 71.94 119 ASN A CA 1
ATOM 916 C C . ASN A 1 119 ? -11.238 7.706 5.817 1.00 71.94 119 ASN A C 1
ATOM 918 O O . ASN A 1 119 ? -10.230 7.623 6.526 1.00 71.94 119 ASN A O 1
ATOM 922 N N . ASP A 1 120 ? -12.058 6.686 5.552 1.00 74.00 120 ASP A N 1
ATOM 923 C CA . ASP A 1 120 ? -11.937 5.337 6.098 1.00 74.00 120 ASP A CA 1
ATOM 924 C C . ASP A 1 120 ? -11.184 4.382 5.161 1.00 74.00 120 ASP A C 1
ATOM 926 O O . ASP A 1 120 ? -10.817 3.288 5.589 1.00 74.00 120 ASP A O 1
ATOM 930 N N . SER A 1 121 ? -10.936 4.768 3.906 1.00 81.00 121 SER A N 1
ATOM 931 C CA . SER A 1 121 ? -10.271 3.925 2.907 1.00 81.00 121 SER A CA 1
ATOM 932 C C . SER A 1 121 ? -8.759 4.169 2.877 1.00 81.00 121 SER A C 1
ATOM 934 O O . SER A 1 121 ? -8.293 5.303 3.004 1.00 81.00 121 SER A O 1
ATOM 936 N N . LEU A 1 122 ? -7.973 3.103 2.691 1.00 81.31 122 LEU A N 1
ATOM 937 C CA . LEU A 1 122 ? -6.522 3.200 2.477 1.00 81.31 122 LEU A CA 1
ATOM 938 C C . LEU A 1 122 ? -6.207 3.990 1.201 1.00 81.31 122 LEU A C 1
ATOM 940 O O . LEU A 1 122 ? -5.286 4.804 1.177 1.00 81.31 122 LEU A O 1
ATOM 944 N N . PHE A 1 123 ? -7.015 3.765 0.165 1.00 82.56 123 PHE A N 1
ATOM 945 C CA . PHE A 1 123 ? -6.950 4.454 -1.113 1.00 82.56 123 PHE A CA 1
ATOM 946 C C . PHE A 1 123 ? -8.248 5.255 -1.302 1.00 82.56 123 PHE A C 1
ATOM 948 O O . PHE A 1 123 ? -9.267 4.652 -1.606 1.00 82.56 123 PHE A O 1
ATOM 955 N N . PRO A 1 124 ? -8.285 6.578 -1.072 1.00 78.88 124 PRO A N 1
ATOM 956 C CA . PRO A 1 124 ? -9.518 7.369 -1.190 1.00 78.88 124 PRO A CA 1
ATOM 957 C C . PRO A 1 124 ? -10.205 7.218 -2.559 1.00 78.88 124 PRO A C 1
ATOM 959 O O . PRO A 1 124 ? -9.536 7.269 -3.590 1.00 78.88 124 PRO A O 1
ATOM 962 N N . ASN A 1 125 ? -11.536 7.081 -2.604 1.00 74.56 125 ASN A N 1
ATOM 963 C CA . ASN A 1 125 ? -12.271 6.902 -3.863 1.00 74.56 125 ASN A CA 1
ATOM 964 C C . ASN A 1 125 ? -12.227 8.153 -4.752 1.00 74.56 125 ASN A C 1
ATOM 966 O O . ASN A 1 125 ? -12.334 8.024 -5.974 1.00 74.56 125 ASN A O 1
ATOM 970 N N . SER A 1 126 ? -12.038 9.345 -4.172 1.00 77.56 126 SER A N 1
ATOM 971 C CA . SER A 1 126 ? -11.789 10.597 -4.907 1.00 77.56 126 SER A CA 1
ATOM 972 C C . SER A 1 126 ? -10.568 10.547 -5.827 1.00 77.56 126 SER A C 1
ATOM 974 O O . SER A 1 126 ? -10.511 11.313 -6.785 1.00 77.56 126 SER A O 1
ATOM 976 N N . ILE A 1 127 ? -9.620 9.640 -5.575 1.00 72.56 127 ILE A N 1
ATOM 977 C CA . ILE A 1 127 ? -8.425 9.445 -6.407 1.00 72.56 127 ILE A CA 1
ATOM 978 C C . ILE A 1 127 ? -8.727 8.568 -7.639 1.00 72.56 127 ILE A C 1
ATOM 980 O O . ILE A 1 127 ? -7.984 8.581 -8.617 1.00 72.56 127 ILE A O 1
ATOM 984 N N . GLY A 1 128 ? -9.854 7.854 -7.648 1.00 81.88 128 GLY A N 1
ATOM 985 C CA . GLY A 1 128 ? -10.243 6.954 -8.731 1.00 81.88 128 GLY A CA 1
ATOM 986 C C . GLY A 1 128 ? -9.857 5.497 -8.471 1.00 81.88 128 GLY A C 1
ATOM 987 O O . GLY A 1 128 ? -9.676 5.080 -7.333 1.00 81.88 128 GLY A O 1
ATOM 988 N N . ASP A 1 129 ? -9.833 4.684 -9.532 1.00 88.56 129 ASP A N 1
ATOM 989 C CA . ASP A 1 129 ? -9.518 3.244 -9.433 1.00 88.56 129 ASP A CA 1
ATOM 990 C C . ASP A 1 129 ? -8.022 2.933 -9.552 1.00 88.56 129 ASP A C 1
ATOM 992 O O . ASP A 1 129 ? -7.591 1.823 -9.238 1.00 88.56 129 ASP A O 1
ATOM 996 N N . SER A 1 130 ? -7.239 3.927 -9.971 1.00 89.12 130 SER A N 1
ATOM 997 C CA . SER A 1 130 ? -5.806 3.798 -10.182 1.00 89.12 130 SER A CA 1
ATOM 998 C C . SER A 1 130 ? -5.044 4.900 -9.464 1.00 89.12 130 SER A C 1
ATOM 1000 O O . SER A 1 130 ? -5.478 6.050 -9.437 1.00 89.12 130 SER A O 1
ATOM 1002 N N . TRP A 1 131 ? -3.880 4.558 -8.920 1.00 86.69 131 TRP A N 1
ATOM 1003 C CA . TRP A 1 131 ? -2.975 5.503 -8.278 1.00 86.69 131 TRP A CA 1
ATOM 1004 C C . TRP A 1 131 ? -1.561 5.348 -8.832 1.00 86.69 131 TRP A C 1
ATOM 1006 O O . TRP A 1 131 ? -0.968 4.273 -8.749 1.00 86.69 131 TRP A O 1
ATOM 1016 N N . THR A 1 132 ? -1.022 6.441 -9.372 1.00 86.50 132 THR A N 1
ATOM 1017 C CA . THR A 1 132 ? 0.363 6.554 -9.840 1.00 86.50 132 THR A CA 1
ATOM 1018 C C . THR A 1 132 ? 1.289 7.162 -8.780 1.00 86.50 132 THR A C 1
ATOM 1020 O O . THR A 1 132 ? 0.977 8.195 -8.186 1.00 86.50 132 THR A O 1
ATOM 1023 N N . PHE A 1 133 ? 2.455 6.551 -8.576 1.00 83.75 133 PHE A N 1
ATOM 1024 C CA . PHE A 1 133 ? 3.545 7.014 -7.715 1.00 83.75 133 PHE A CA 1
ATOM 1025 C C . PHE A 1 133 ? 4.797 7.280 -8.563 1.00 83.75 133 PHE A C 1
ATOM 1027 O O . PHE A 1 133 ? 5.066 6.537 -9.502 1.00 83.75 133 PHE A O 1
ATOM 1034 N N . GLY A 1 134 ? 5.580 8.312 -8.234 1.00 81.44 134 GLY A N 1
ATOM 1035 C CA . GLY A 1 134 ? 6.770 8.717 -8.999 1.00 81.44 134 GLY A CA 1
ATOM 1036 C C . GLY A 1 134 ? 6.597 10.066 -9.706 1.00 81.44 134 GLY A C 1
ATOM 1037 O O . GLY A 1 134 ? 5.808 10.899 -9.261 1.00 81.44 134 GLY A O 1
ATOM 1038 N N . ALA A 1 135 ? 7.345 10.300 -10.787 1.00 73.12 135 ALA A N 1
ATOM 1039 C CA . ALA A 1 135 ? 7.447 11.626 -11.411 1.00 73.12 135 ALA A CA 1
ATOM 1040 C C . ALA A 1 135 ? 6.193 12.112 -12.145 1.00 73.12 135 ALA A C 1
ATOM 1042 O O . ALA A 1 135 ? 5.962 13.313 -12.222 1.00 73.12 135 ALA A O 1
ATOM 1043 N N . ASN A 1 136 ? 5.344 11.192 -12.603 1.00 60.81 136 ASN A N 1
ATOM 1044 C CA . ASN A 1 136 ? 4.052 11.506 -13.218 1.00 60.81 136 ASN A CA 1
ATOM 1045 C C . ASN A 1 136 ? 2.887 11.297 -12.240 1.00 60.81 136 ASN A C 1
ATOM 1047 O O . ASN A 1 136 ? 1.794 10.913 -12.649 1.00 60.81 136 ASN A O 1
ATOM 1051 N N . SER A 1 137 ? 3.113 11.505 -10.937 1.00 64.12 137 SER A N 1
ATOM 1052 C CA . SER A 1 137 ? 2.040 11.447 -9.941 1.00 64.12 137 SER A CA 1
ATOM 1053 C C . SER A 1 137 ? 0.978 12.508 -10.259 1.00 64.12 137 SER A C 1
ATOM 1055 O O . SER A 1 137 ? 1.104 13.679 -9.900 1.00 64.12 137 SER A O 1
ATOM 1057 N N . THR A 1 138 ? -0.099 12.092 -10.928 1.00 51.19 138 THR A N 1
ATOM 1058 C CA . THR A 1 138 ? -1.299 12.906 -11.199 1.00 51.19 138 THR A CA 1
ATOM 1059 C C . THR A 1 138 ? -1.979 13.354 -9.907 1.00 51.19 138 THR A C 1
ATOM 1061 O O . THR A 1 138 ? -2.653 14.381 -9.863 1.00 51.19 138 THR A O 1
ATOM 1064 N N . ASN A 1 139 ? -1.696 12.654 -8.809 1.00 54.41 139 ASN A N 1
ATOM 1065 C CA . ASN A 1 139 ? -2.149 12.969 -7.465 1.00 54.41 139 ASN A CA 1
ATOM 1066 C C . ASN A 1 139 ? -1.161 13.892 -6.749 1.00 54.41 139 ASN A C 1
ATOM 1068 O O . ASN A 1 139 ? -0.863 13.692 -5.574 1.00 54.41 139 ASN A O 1
ATOM 1072 N N . ASN A 1 140 ? -0.671 14.928 -7.438 1.00 44.25 140 ASN A N 1
ATOM 1073 C CA . ASN A 1 140 ? 0.306 15.917 -6.964 1.00 44.25 140 ASN A CA 1
ATOM 1074 C C . ASN A 1 140 ? -0.165 16.783 -5.773 1.00 44.25 140 ASN A C 1
ATOM 1076 O O . ASN A 1 140 ? 0.473 17.773 -5.423 1.00 44.25 140 ASN A O 1
ATOM 1080 N N . LYS A 1 141 ? -1.242 16.385 -5.083 1.00 46.28 141 LYS A N 1
ATOM 1081 C CA . LYS A 1 141 ? -1.439 16.752 -3.678 1.00 46.28 141 LYS A CA 1
ATOM 1082 C C . LYS A 1 141 ? -0.612 15.911 -2.715 1.00 46.28 141 LYS A C 1
ATOM 1084 O O . LYS A 1 141 ? -0.418 16.367 -1.600 1.00 46.28 141 LYS A O 1
ATOM 1089 N N . THR A 1 142 ? -0.061 14.778 -3.151 1.00 43.06 142 THR A N 1
ATOM 1090 C CA . THR A 1 142 ? 0.995 14.037 -2.469 1.00 43.06 142 THR A CA 1
ATOM 1091 C C . THR A 1 142 ? 1.599 12.946 -3.381 1.00 43.06 142 THR A C 1
ATOM 1093 O O . THR A 1 142 ? 1.123 11.811 -3.409 1.00 43.06 142 THR A O 1
ATOM 1096 N N . THR A 1 143 ? 2.784 13.192 -3.945 1.00 41.56 143 THR A N 1
ATOM 1097 C CA . THR A 1 143 ? 3.843 12.152 -4.050 1.00 41.56 143 THR A CA 1
ATOM 1098 C C . THR A 1 143 ? 4.079 11.431 -2.706 1.00 41.56 143 THR A C 1
ATOM 1100 O O . THR A 1 143 ? 4.628 10.337 -2.642 1.00 41.56 143 THR A O 1
ATOM 1103 N N . ASN A 1 144 ? 3.557 12.021 -1.631 1.00 49.50 144 ASN A N 1
ATOM 1104 C CA . ASN A 1 144 ? 3.519 11.546 -0.269 1.00 49.50 144 ASN A CA 1
ATOM 1105 C C . ASN A 1 144 ? 2.258 10.749 0.146 1.00 49.50 144 ASN A C 1
ATOM 1107 O O . ASN A 1 144 ? 2.017 10.686 1.330 1.00 49.50 144 ASN A O 1
ATOM 1111 N N . GLY A 1 145 ? 1.384 10.222 -0.720 1.00 55.59 145 GLY A N 1
ATOM 1112 C CA . GLY A 1 145 ? 0.095 9.669 -0.242 1.00 55.59 145 GLY A CA 1
ATOM 1113 C C . GLY A 1 145 ? 0.262 8.342 0.499 1.00 55.59 145 GLY A C 1
ATOM 1114 O O . GLY A 1 145 ? 0.021 8.243 1.699 1.00 55.59 145 GLY A O 1
ATOM 1115 N N . LEU A 1 146 ? 0.797 7.340 -0.206 1.00 56.09 146 LEU A N 1
ATOM 1116 C CA . LEU A 1 146 ? 1.256 6.103 0.425 1.00 56.09 146 LEU A CA 1
ATOM 1117 C C . LEU A 1 146 ? 2.434 6.376 1.360 1.00 56.09 146 LEU A C 1
ATOM 1119 O O . LEU A 1 146 ? 2.497 5.780 2.420 1.00 56.09 146 LEU A O 1
ATOM 1123 N N . LYS A 1 147 ? 3.349 7.294 1.026 1.00 58.53 147 LYS A N 1
ATOM 1124 C CA . LYS A 1 147 ? 4.476 7.606 1.914 1.00 58.53 147 LYS A CA 1
ATOM 1125 C C . LYS A 1 147 ? 4.042 8.259 3.234 1.00 58.53 147 LYS A C 1
ATOM 1127 O O . LYS A 1 147 ? 4.536 7.838 4.261 1.00 58.53 147 LYS A O 1
ATOM 1132 N N . GLN A 1 148 ? 3.110 9.211 3.250 1.00 64.12 148 GLN A N 1
ATOM 1133 C CA . GLN A 1 148 ? 2.530 9.771 4.482 1.00 64.12 148 GLN A CA 1
ATOM 1134 C C . GLN A 1 148 ? 1.775 8.703 5.238 1.00 64.12 148 GLN A C 1
ATOM 1136 O O . GLN A 1 148 ? 1.898 8.639 6.446 1.00 64.12 148 GLN A O 1
ATOM 1141 N N . LEU A 1 149 ? 1.030 7.855 4.539 1.00 63.91 149 LEU A N 1
ATOM 1142 C CA . LEU A 1 149 ? 0.318 6.744 5.147 1.00 63.91 149 LEU A CA 1
ATOM 1143 C C . LEU A 1 149 ? 1.289 5.743 5.804 1.00 63.91 149 LEU A C 1
ATOM 1145 O O . LEU A 1 149 ? 1.073 5.318 6.934 1.00 63.91 149 LEU A O 1
ATOM 1149 N N . LEU A 1 150 ? 2.401 5.425 5.137 1.00 63.62 150 LEU A N 1
ATOM 1150 C CA . LEU A 1 150 ? 3.503 4.627 5.673 1.00 63.62 150 LEU A CA 1
ATOM 1151 C C . LEU A 1 150 ? 4.195 5.339 6.837 1.00 63.62 150 LEU A C 1
ATOM 1153 O O . LEU A 1 150 ? 4.420 4.713 7.864 1.00 63.62 150 LEU A O 1
ATOM 1157 N N . ASP A 1 151 ? 4.480 6.635 6.715 1.00 64.50 151 ASP A N 1
ATOM 1158 C CA . ASP A 1 151 ? 5.097 7.450 7.762 1.00 64.50 151 ASP A CA 1
ATOM 1159 C C . ASP A 1 151 ? 4.150 7.556 8.983 1.00 64.50 151 ASP A C 1
ATOM 1161 O O . ASP A 1 151 ? 4.599 7.509 10.126 1.00 64.50 151 ASP A O 1
ATOM 1165 N N . GLU A 1 152 ? 2.831 7.635 8.778 1.00 65.69 152 GLU A N 1
ATOM 1166 C CA . GLU A 1 152 ? 1.787 7.586 9.810 1.00 65.69 152 GLU A CA 1
ATOM 1167 C C . GLU A 1 152 ? 1.744 6.221 10.497 1.00 65.69 152 GLU A C 1
ATOM 1169 O O . GLU A 1 152 ? 1.661 6.161 11.728 1.00 65.69 152 GLU A O 1
ATOM 1174 N N . PHE A 1 153 ? 1.843 5.125 9.740 1.00 67.69 153 PHE A N 1
ATOM 1175 C CA . PHE A 1 153 ? 1.947 3.786 10.315 1.00 67.69 153 PHE A CA 1
ATOM 1176 C C . PHE A 1 153 ? 3.235 3.621 11.100 1.00 67.69 153 PHE A C 1
ATOM 1178 O O . PHE A 1 153 ? 3.153 3.232 12.255 1.00 67.69 153 PHE A O 1
ATOM 1185 N N . SER A 1 154 ? 4.390 4.003 10.557 1.00 65.31 154 SER A N 1
ATOM 1186 C CA . SER A 1 154 ? 5.669 3.943 11.267 1.00 65.31 154 SER A CA 1
ATOM 1187 C C . SER A 1 154 ? 5.660 4.797 12.538 1.00 65.31 154 SER A C 1
ATOM 1189 O O . SER A 1 154 ? 6.152 4.362 13.577 1.00 65.31 154 SER A O 1
ATOM 1191 N N . ARG A 1 155 ? 5.042 5.986 12.515 1.00 65.19 155 ARG A N 1
ATOM 1192 C CA . ARG A 1 155 ? 4.853 6.817 13.720 1.00 65.19 155 ARG A CA 1
ATOM 1193 C C . ARG A 1 155 ? 3.920 6.159 14.734 1.00 65.19 155 ARG A C 1
ATOM 1195 O O . ARG A 1 155 ? 4.206 6.182 15.927 1.00 65.19 155 ARG A O 1
ATOM 1202 N N . THR A 1 156 ? 2.817 5.571 14.281 1.00 65.62 156 THR A N 1
ATOM 1203 C CA . THR A 1 156 ? 1.857 4.880 15.157 1.00 65.62 156 THR A CA 1
ATOM 1204 C C . THR A 1 156 ? 2.482 3.627 15.772 1.00 65.62 156 THR A C 1
ATOM 1206 O O . THR A 1 156 ? 2.384 3.425 16.979 1.00 65.62 156 THR A O 1
ATOM 1209 N N . GLU A 1 157 ? 3.183 2.830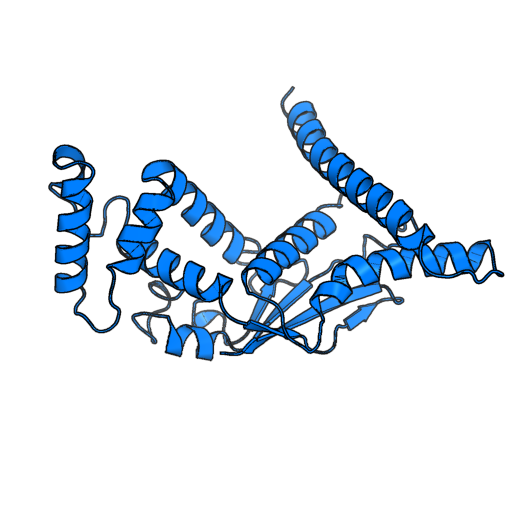 14.968 1.00 69.69 157 GLU A N 1
ATOM 1210 C CA . GLU A 1 157 ? 3.956 1.657 15.376 1.00 69.69 157 GLU A CA 1
ATOM 1211 C C . GLU A 1 157 ? 5.073 2.016 16.359 1.00 69.69 157 GLU A C 1
ATOM 1213 O O . GLU A 1 157 ? 5.324 1.243 17.275 1.00 69.69 157 GLU A O 1
ATOM 1218 N N . SER A 1 158 ? 5.709 3.181 16.219 1.00 68.81 158 SER A N 1
ATOM 1219 C CA . SER A 1 158 ? 6.686 3.680 17.196 1.00 68.81 158 SER A CA 1
ATOM 1220 C C . SER A 1 158 ? 6.040 3.972 18.557 1.00 68.81 158 SER A C 1
ATOM 1222 O O . SER A 1 158 ? 6.594 3.624 19.595 1.00 68.81 158 SER A O 1
ATOM 1224 N N . ASN A 1 159 ? 4.837 4.558 18.562 1.00 68.81 159 ASN A N 1
ATOM 1225 C CA . ASN A 1 159 ? 4.157 4.955 19.796 1.00 68.81 159 ASN A CA 1
ATOM 1226 C C . ASN A 1 159 ? 3.592 3.768 20.589 1.00 68.81 159 ASN A C 1
ATOM 1228 O O . ASN A 1 159 ? 3.761 3.719 21.802 1.00 68.81 159 ASN A O 1
ATOM 1232 N N . ILE A 1 160 ? 2.892 2.837 19.927 1.00 74.31 160 ILE A N 1
ATOM 1233 C CA . ILE A 1 160 ? 2.217 1.713 20.607 1.00 74.31 160 ILE A CA 1
ATOM 1234 C C . ILE A 1 160 ? 2.951 0.373 20.459 1.00 74.31 160 ILE A C 1
ATOM 1236 O O . ILE A 1 160 ? 2.639 -0.600 21.144 1.00 74.31 160 ILE A O 1
ATOM 1240 N N . GLY A 1 161 ? 3.944 0.307 19.575 1.00 80.94 161 GLY A N 1
ATOM 1241 C CA . GLY A 1 161 ? 4.624 -0.924 19.192 1.00 80.94 161 GLY A CA 1
ATOM 1242 C C . GLY A 1 161 ? 3.905 -1.658 18.057 1.00 80.94 161 GLY A C 1
ATOM 1243 O O . GLY A 1 161 ? 2.681 -1.816 18.056 1.00 80.94 161 GLY A O 1
ATOM 1244 N N . ILE A 1 162 ? 4.687 -2.182 17.109 1.00 77.12 162 ILE A N 1
ATOM 1245 C CA . ILE A 1 162 ? 4.201 -2.954 15.950 1.00 77.12 162 ILE A CA 1
ATOM 1246 C C . ILE A 1 162 ? 3.296 -4.116 16.386 1.00 77.12 162 ILE A C 1
ATOM 1248 O O . ILE A 1 162 ? 2.206 -4.301 15.848 1.00 77.12 162 ILE A O 1
ATOM 1252 N N . GLU A 1 163 ? 3.724 -4.891 17.385 1.00 81.25 163 GLU A N 1
ATOM 1253 C CA . GLU A 1 163 ? 2.983 -6.071 17.846 1.00 81.25 163 GLU A CA 1
ATOM 1254 C C . GLU A 1 163 ? 1.632 -5.717 18.471 1.00 81.25 163 GLU A C 1
ATOM 1256 O O . GLU A 1 163 ? 0.651 -6.437 18.282 1.00 81.25 163 GLU A O 1
ATOM 1261 N N . GLN A 1 164 ? 1.543 -4.580 19.162 1.00 85.94 164 GLN A N 1
ATOM 1262 C CA . GLN A 1 164 ? 0.265 -4.115 19.690 1.00 85.94 164 GLN A CA 1
ATOM 1263 C C . GLN A 1 164 ? -0.623 -3.586 18.570 1.00 85.94 164 GLN A C 1
ATOM 1265 O O . GLN A 1 164 ? -1.803 -3.922 18.523 1.00 85.94 164 GLN A O 1
ATOM 1270 N N . MET A 1 165 ? -0.067 -2.849 17.608 1.00 85.56 165 MET A N 1
ATOM 1271 C CA . MET A 1 165 ? -0.837 -2.350 16.469 1.00 85.56 165 MET A CA 1
ATOM 1272 C C . MET A 1 165 ? -1.431 -3.488 15.625 1.00 85.56 165 MET A C 1
ATOM 1274 O O . MET A 1 165 ? -2.598 -3.432 15.226 1.00 85.56 165 MET A O 1
ATOM 1278 N N . LYS A 1 166 ? -0.678 -4.575 15.418 1.00 84.88 166 LYS A N 1
ATOM 1279 C CA . LYS A 1 166 ? -1.181 -5.808 14.788 1.00 84.88 166 LYS A CA 1
ATOM 1280 C C . LYS A 1 166 ? -2.341 -6.426 15.568 1.00 84.88 166 LYS A C 1
ATOM 1282 O O . LYS A 1 166 ? -3.344 -6.796 14.967 1.00 84.88 166 LYS A O 1
ATOM 1287 N N . LYS A 1 167 ? -2.240 -6.512 16.898 1.00 88.19 167 LYS A N 1
ATOM 1288 C CA . LYS A 1 167 ? -3.334 -7.024 17.740 1.00 88.19 167 LYS A CA 1
ATOM 1289 C C . LYS A 1 167 ? -4.572 -6.133 17.650 1.00 88.19 167 LYS A C 1
ATOM 1291 O O . LYS A 1 167 ? -5.660 -6.626 17.385 1.00 88.19 167 LYS A O 1
ATOM 1296 N N . LEU A 1 168 ? -4.422 -4.820 17.812 1.00 90.50 168 LEU A N 1
ATOM 1297 C CA . LEU A 1 168 ? -5.549 -3.881 17.756 1.00 90.50 168 LEU A CA 1
ATOM 1298 C C . LEU A 1 168 ? -6.244 -3.896 16.391 1.00 90.50 168 LEU A C 1
ATOM 1300 O O . LEU A 1 168 ? -7.472 -3.902 16.315 1.00 90.50 168 LEU A O 1
ATOM 1304 N N . SER A 1 169 ? -5.466 -3.943 15.309 1.00 89.00 169 SER A N 1
ATOM 1305 C CA . SER A 1 169 ? -6.006 -4.029 13.950 1.00 89.00 169 SER A CA 1
ATOM 1306 C C . SER A 1 169 ? -6.666 -5.373 13.642 1.00 89.00 169 SER A C 1
ATOM 1308 O O . SER A 1 169 ? -7.615 -5.395 12.854 1.00 89.00 169 SER A O 1
ATOM 1310 N N . SER A 1 170 ? -6.242 -6.477 14.270 1.00 88.81 170 SER A N 1
ATOM 1311 C CA . SER A 1 170 ? -6.891 -7.784 14.106 1.00 88.81 170 SER A CA 1
ATOM 1312 C C . SER A 1 170 ? -8.233 -7.872 14.837 1.00 88.81 170 SER A C 1
ATOM 1314 O O . SER A 1 170 ? -9.165 -8.479 14.311 1.00 88.81 170 SER A O 1
ATOM 1316 N N . ILE A 1 171 ? -8.361 -7.207 15.992 1.00 89.94 171 ILE A N 1
ATOM 1317 C CA . ILE A 1 171 ? -9.607 -7.121 16.775 1.00 89.94 171 ILE A CA 1
ATOM 1318 C C . ILE A 1 171 ? -10.694 -6.341 16.040 1.00 89.94 171 ILE A C 1
ATOM 1320 O O . ILE A 1 171 ? -11.878 -6.649 16.185 1.00 89.94 171 ILE A O 1
ATOM 1324 N N . TYR A 1 172 ? -10.299 -5.323 15.275 1.00 86.94 172 TYR A N 1
ATOM 1325 C CA . TYR A 1 172 ? -11.240 -4.532 14.496 1.00 86.94 172 TYR A CA 1
ATOM 1326 C C . TYR A 1 172 ? -12.038 -5.427 13.539 1.00 86.94 172 TYR A C 1
ATOM 1328 O O . TYR A 1 172 ? -11.464 -6.232 12.821 1.00 86.94 172 TYR A O 1
ATOM 1336 N N . ASP A 1 173 ? -13.353 -5.281 13.467 1.00 85.62 173 ASP A N 1
ATOM 1337 C CA . ASP A 1 173 ? -14.194 -6.081 12.580 1.00 85.62 173 ASP A CA 1
ATOM 1338 C C . ASP A 1 173 ? -15.088 -5.163 11.745 1.00 85.62 173 ASP A C 1
ATOM 1340 O O . ASP A 1 173 ? -15.972 -4.499 12.300 1.00 85.62 173 ASP A O 1
ATOM 1344 N N . PRO A 1 174 ? -14.901 -5.114 10.414 1.00 79.38 174 PRO A N 1
ATOM 1345 C CA . PRO A 1 174 ? -15.682 -4.223 9.579 1.00 79.38 174 PRO A CA 1
ATOM 1346 C C . PRO A 1 174 ? -17.171 -4.587 9.491 1.00 79.38 174 PRO A C 1
ATOM 1348 O O . PRO A 1 174 ? -17.959 -3.770 9.028 1.00 79.38 174 PRO A O 1
ATOM 1351 N N . SER A 1 175 ? -17.575 -5.781 9.935 1.00 82.88 175 SER A N 1
ATOM 1352 C CA . SER A 1 175 ? -18.985 -6.179 10.011 1.00 82.88 175 SER A CA 1
ATOM 1353 C C . SER A 1 175 ? -19.704 -5.661 11.263 1.00 82.88 175 SER A C 1
ATOM 1355 O O . SER A 1 175 ? -20.935 -5.672 11.316 1.00 82.88 175 SER A O 1
ATOM 1357 N N . LYS A 1 176 ? -18.958 -5.200 12.276 1.00 86.62 176 LYS A N 1
ATOM 1358 C CA . LYS A 1 176 ? -19.504 -4.713 13.550 1.00 86.62 176 LYS A CA 1
ATOM 1359 C C . LYS A 1 176 ? -19.678 -3.198 13.545 1.00 86.62 176 LYS A C 1
ATOM 1361 O O . LYS A 1 176 ? -18.982 -2.475 12.839 1.00 86.62 176 LYS A O 1
ATOM 1366 N N . SER A 1 177 ? -20.578 -2.713 14.404 1.00 88.12 177 SER A N 1
ATOM 1367 C CA . SER A 1 177 ? -20.789 -1.274 14.589 1.00 88.12 177 SER A CA 1
ATOM 1368 C C . SER A 1 177 ? -19.526 -0.570 15.101 1.00 88.12 177 SER A C 1
ATOM 1370 O O . SER A 1 177 ? -18.700 -1.165 15.802 1.00 88.12 177 SER A O 1
ATOM 1372 N N . GLU A 1 178 ? -19.403 0.730 14.825 1.00 87.62 178 GLU A N 1
ATOM 1373 C CA . GLU A 1 178 ? -18.286 1.535 15.329 1.00 87.62 178 GLU A CA 1
ATOM 1374 C C . GLU A 1 178 ? -18.206 1.511 16.866 1.00 87.62 178 GLU A C 1
ATOM 1376 O O . GLU A 1 178 ? -17.116 1.402 17.424 1.00 87.62 178 GLU A O 1
ATOM 1381 N N . SER A 1 179 ? -19.352 1.556 17.557 1.00 90.94 179 SER A N 1
ATOM 1382 C CA . SER A 1 179 ? -19.414 1.476 19.023 1.00 90.94 179 SER A CA 1
ATOM 1383 C C . SER A 1 179 ? -18.855 0.148 19.543 1.00 90.94 179 SER A C 1
ATOM 1385 O O . SER A 1 179 ? -18.033 0.142 20.459 1.00 90.94 179 SER A O 1
ATOM 1387 N N . THR A 1 180 ? -19.230 -0.967 18.910 1.00 92.75 180 THR A N 1
ATOM 1388 C CA . THR A 1 180 ? -18.735 -2.304 19.264 1.00 92.75 180 THR A CA 1
ATOM 1389 C C . THR A 1 180 ? -17.230 -2.414 19.042 1.00 92.75 180 THR A C 1
ATOM 1391 O O . THR A 1 180 ? -16.511 -2.868 19.929 1.00 92.75 180 THR A O 1
ATOM 1394 N N . ASN A 1 181 ? -16.735 -1.944 17.894 1.00 91.56 1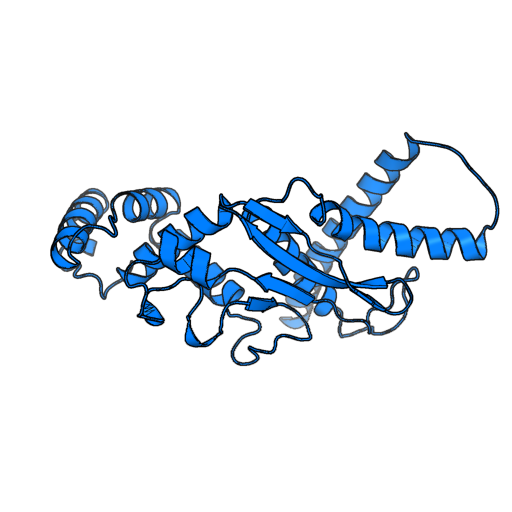81 ASN A N 1
ATOM 1395 C CA . ASN A 1 181 ? -15.302 -1.930 17.600 1.00 91.56 181 ASN A CA 1
ATOM 1396 C C . ASN A 1 181 ? -14.518 -1.084 18.610 1.00 91.56 181 ASN A C 1
ATOM 1398 O O . ASN A 1 181 ? -13.491 -1.531 19.119 1.00 91.56 181 ASN A O 1
ATOM 1402 N N . LYS A 1 182 ? -15.017 0.111 18.952 1.00 94.00 182 LYS A N 1
ATOM 1403 C CA . LYS A 1 182 ? -14.403 0.960 19.981 1.00 94.00 182 LYS A CA 1
ATOM 1404 C C . LYS A 1 182 ? -14.353 0.256 21.334 1.00 94.00 182 LYS A C 1
ATOM 1406 O O . LYS A 1 182 ? -13.323 0.319 21.993 1.00 94.00 182 LYS A O 1
ATOM 1411 N N . ALA A 1 183 ? -15.419 -0.428 21.742 1.00 94.75 183 ALA A N 1
ATOM 1412 C CA . ALA A 1 183 ? -15.437 -1.155 23.009 1.00 94.75 183 ALA A CA 1
ATOM 1413 C C . ALA A 1 183 ? -14.364 -2.259 23.053 1.00 94.75 183 ALA A C 1
ATOM 1415 O O . ALA A 1 183 ? -13.551 -2.269 23.976 1.00 94.75 183 ALA A O 1
ATOM 1416 N N . SER A 1 184 ? -14.296 -3.118 22.029 1.00 94.31 184 SER A N 1
ATOM 1417 C CA . SER A 1 184 ? -13.312 -4.212 21.962 1.00 94.31 184 SER A CA 1
ATOM 1418 C C . SER A 1 184 ? -11.865 -3.717 21.872 1.00 94.31 184 SER A C 1
ATOM 1420 O O . SER A 1 184 ? -10.971 -4.280 22.500 1.00 94.31 184 SER A O 1
ATOM 1422 N N . ILE A 1 185 ? -11.615 -2.642 21.119 1.00 94.44 185 ILE A N 1
ATOM 1423 C CA . ILE A 1 185 ? -10.285 -2.022 21.045 1.00 94.44 185 ILE A CA 1
ATOM 1424 C C . ILE A 1 185 ? -9.909 -1.400 22.389 1.00 94.44 185 ILE A C 1
ATOM 1426 O O . ILE A 1 185 ? -8.784 -1.579 22.849 1.00 94.44 185 ILE A O 1
ATOM 1430 N N . LYS A 1 186 ? -10.841 -0.694 23.039 1.00 95.12 186 LYS A N 1
ATOM 1431 C CA . LYS A 1 186 ? -10.601 -0.066 24.340 1.00 95.12 186 LYS A CA 1
ATOM 1432 C C . LYS A 1 186 ? -10.235 -1.096 25.399 1.00 95.12 186 LYS A C 1
ATOM 1434 O O . LYS A 1 186 ? -9.277 -0.875 26.124 1.00 95.12 186 LYS A O 1
ATOM 1439 N N . GLU A 1 187 ? -10.957 -2.210 25.474 1.00 95.00 187 GLU A N 1
ATOM 1440 C CA . GLU A 1 187 ? -10.645 -3.312 26.391 1.00 95.00 187 GLU A CA 1
ATOM 1441 C C . GLU A 1 187 ? -9.181 -3.752 26.252 1.00 95.00 187 GLU A C 1
ATOM 1443 O O . GLU A 1 187 ? -8.442 -3.825 27.230 1.00 95.00 187 GLU A O 1
ATOM 1448 N N . LYS A 1 188 ? -8.724 -3.913 25.011 1.00 93.25 188 LYS A N 1
ATOM 1449 C CA . LYS A 1 188 ? -7.363 -4.356 24.698 1.00 93.25 188 LYS A CA 1
ATOM 1450 C C . LYS A 1 188 ? -6.308 -3.281 24.933 1.00 93.25 188 LYS A C 1
ATOM 1452 O O . LYS A 1 188 ? -5.202 -3.592 25.357 1.00 93.25 188 LYS A O 1
ATOM 1457 N N . LEU A 1 189 ? -6.650 -2.012 24.734 1.00 92.44 189 LEU A N 1
ATOM 1458 C CA . LEU A 1 189 ? -5.801 -0.893 25.138 1.00 92.44 189 LEU A CA 1
ATOM 1459 C C . LEU A 1 189 ? -5.650 -0.817 26.664 1.00 92.44 189 LEU A C 1
ATOM 1461 O O . LEU A 1 189 ? -4.552 -0.573 27.156 1.00 92.44 189 LEU A O 1
ATOM 1465 N N . LEU A 1 190 ? -6.710 -1.081 27.431 1.00 93.56 190 LEU A N 1
ATOM 1466 C CA . LEU A 1 190 ? -6.643 -1.099 28.896 1.00 93.56 190 LEU A CA 1
ATOM 1467 C C . LEU A 1 190 ? -5.763 -2.238 29.433 1.00 93.56 190 LEU A C 1
ATOM 1469 O O . LEU A 1 190 ? -5.129 -2.054 30.470 1.00 93.56 190 LEU A O 1
ATOM 1473 N N . GLU A 1 191 ? -5.684 -3.371 28.725 1.00 92.12 191 GLU A N 1
ATOM 1474 C CA . GLU A 1 191 ? -4.723 -4.451 29.014 1.00 92.12 191 GLU A CA 1
ATOM 1475 C C . GLU A 1 191 ? -3.263 -4.014 28.797 1.00 92.12 191 GLU A C 1
ATOM 1477 O O . GLU A 1 191 ? -2.371 -4.511 29.479 1.00 92.12 191 GLU A O 1
ATOM 1482 N N . ILE A 1 192 ? -3.012 -3.087 27.864 1.00 89.00 192 ILE A N 1
ATOM 1483 C CA . ILE A 1 192 ? -1.673 -2.539 27.590 1.00 89.00 192 ILE A CA 1
ATOM 1484 C C . ILE A 1 192 ? -1.298 -1.497 28.647 1.00 89.00 192 ILE A C 1
ATOM 1486 O O . ILE A 1 192 ? -0.236 -1.584 29.260 1.00 89.00 192 ILE A O 1
ATOM 1490 N N . ASN A 1 193 ? -2.158 -0.496 28.846 1.00 90.19 193 ASN A N 1
ATOM 1491 C CA . ASN A 1 193 ? -1.956 0.567 29.825 1.00 90.19 193 ASN A CA 1
ATOM 1492 C C . ASN A 1 193 ? -3.301 1.168 30.253 1.00 90.19 193 ASN A C 1
ATOM 1494 O O . ASN A 1 193 ? -3.869 2.044 29.594 1.00 90.19 193 ASN A O 1
ATOM 1498 N N . SER A 1 194 ? -3.807 0.717 31.398 1.00 92.00 194 SER A N 1
ATOM 1499 C CA . SER A 1 194 ? -5.113 1.130 31.913 1.00 92.00 194 SER A CA 1
ATOM 1500 C C . SER A 1 194 ? -5.214 2.632 32.201 1.00 92.00 194 SER A C 1
ATOM 1502 O O . SER A 1 194 ? -6.277 3.219 31.996 1.00 92.00 194 SER A O 1
ATOM 1504 N N . ASN A 1 195 ? -4.123 3.270 32.638 1.00 92.38 195 ASN A N 1
ATOM 1505 C CA . ASN A 1 195 ? -4.112 4.690 32.994 1.00 92.38 195 ASN A CA 1
ATOM 1506 C C . ASN A 1 195 ? -4.148 5.585 31.754 1.00 92.38 195 ASN A C 1
ATOM 1508 O O . ASN A 1 195 ? -4.922 6.540 31.705 1.00 92.38 195 ASN A O 1
ATOM 1512 N N . GLU A 1 196 ? -3.339 5.260 30.747 1.00 89.88 196 GLU A N 1
ATOM 1513 C CA . GLU A 1 196 ? -3.245 6.026 29.501 1.00 89.88 196 GLU A CA 1
ATOM 1514 C C . GLU A 1 196 ? -4.544 5.951 28.690 1.00 89.88 196 GLU A C 1
ATOM 1516 O O . GLU A 1 196 ? -5.042 6.964 28.195 1.00 89.88 196 GLU A O 1
ATOM 1521 N N . TYR A 1 197 ? -5.149 4.763 28.610 1.00 91.75 197 TYR A N 1
ATOM 1522 C CA . TYR A 1 197 ? -6.275 4.510 27.708 1.00 91.75 197 TYR A CA 1
ATOM 1523 C C . TYR A 1 197 ? -7.655 4.509 28.380 1.00 91.75 197 TYR A C 1
ATOM 1525 O O . TYR A 1 197 ? -8.667 4.265 27.716 1.00 91.75 197 TYR A O 1
ATOM 1533 N N . LYS A 1 198 ? -7.749 4.867 29.669 1.00 93.50 198 LYS A N 1
ATOM 1534 C CA . LYS A 1 198 ? -9.019 4.969 30.421 1.00 93.50 198 LYS A CA 1
ATOM 1535 C C . LYS A 1 198 ? -10.098 5.763 29.683 1.00 93.50 198 LYS A C 1
ATOM 1537 O O . LYS A 1 198 ? -11.265 5.363 29.645 1.00 93.50 198 LYS A O 1
ATOM 1542 N N . ASN A 1 199 ? -9.697 6.869 29.062 1.00 93.44 199 ASN A N 1
ATOM 1543 C CA . ASN A 1 199 ? -10.592 7.800 28.374 1.00 93.44 199 ASN A CA 1
ATOM 1544 C C . ASN A 1 199 ? -10.562 7.648 26.849 1.00 93.44 199 ASN A C 1
ATOM 1546 O O . ASN A 1 199 ? -11.148 8.468 26.146 1.00 93.44 199 ASN A O 1
ATOM 1550 N N . TRP A 1 200 ? -9.906 6.606 26.328 1.00 94.31 200 TRP A N 1
ATOM 1551 C CA . TRP A 1 200 ? -9.860 6.368 24.892 1.00 94.31 200 TRP A CA 1
ATOM 1552 C C . TRP A 1 200 ? -11.279 6.190 24.333 1.00 94.31 200 TRP A C 1
ATOM 1554 O O . TRP A 1 200 ? -12.113 5.473 24.900 1.00 94.31 200 TRP A O 1
ATOM 1564 N N . ASN A 1 201 ? -11.549 6.883 23.228 1.00 91.88 201 ASN A N 1
ATOM 1565 C CA . ASN A 1 201 ? -12.850 6.966 22.554 1.00 91.88 201 ASN A CA 1
ATOM 1566 C C . ASN A 1 201 ? -12.727 6.833 21.016 1.00 91.88 201 ASN A C 1
ATOM 1568 O O . ASN A 1 201 ? -13.705 7.029 20.288 1.00 91.88 201 ASN A O 1
ATOM 1572 N N . GLY A 1 202 ? -11.524 6.532 20.515 1.00 90.12 202 GLY A N 1
ATOM 1573 C CA . GLY A 1 202 ? -11.205 6.449 19.090 1.00 90.12 202 GLY A CA 1
ATOM 1574 C C . GLY A 1 202 ? -10.701 7.739 18.442 1.00 90.12 202 GLY A C 1
ATOM 1575 O O . GLY A 1 202 ? -10.258 7.672 17.297 1.00 90.12 202 GLY A O 1
ATOM 1576 N N . THR A 1 203 ? -10.725 8.888 19.125 1.00 89.38 203 THR A N 1
ATOM 1577 C CA . THR A 1 203 ? -10.188 10.157 18.589 1.00 89.38 203 THR A CA 1
ATOM 1578 C C . THR A 1 203 ? -8.786 10.478 19.100 1.00 89.38 203 THR A C 1
ATOM 1580 O O . THR A 1 203 ? -8.096 11.298 18.505 1.00 89.38 203 THR A O 1
ATOM 1583 N N . THR A 1 204 ? -8.356 9.847 20.193 1.00 86.56 204 THR A N 1
ATOM 1584 C CA . THR A 1 204 ? -6.997 9.954 20.737 1.00 86.56 204 THR A CA 1
ATOM 1585 C C . THR A 1 204 ? -6.095 8.856 20.181 1.00 86.56 204 THR A C 1
ATOM 1587 O O . THR A 1 204 ? -6.586 7.831 19.715 1.00 86.56 204 THR A O 1
ATOM 1590 N N . THR A 1 205 ? -4.776 9.056 20.220 1.00 83.44 205 THR A N 1
ATOM 1591 C CA . THR A 1 205 ? -3.796 8.060 19.757 1.00 83.44 205 THR A CA 1
ATOM 1592 C C . THR A 1 205 ? -3.866 6.769 20.592 1.00 83.44 205 THR A C 1
ATOM 1594 O O . THR A 1 205 ? -3.943 6.864 21.817 1.00 83.44 205 THR A O 1
ATOM 1597 N N . PRO A 1 206 ? -3.811 5.578 19.960 1.00 86.25 206 PRO A N 1
ATOM 1598 C CA . PRO A 1 206 ? -3.973 5.354 18.520 1.00 86.25 206 PRO A CA 1
ATOM 1599 C C . PRO A 1 206 ? -5.421 5.630 18.094 1.00 86.25 206 PRO A C 1
ATOM 1601 O O . PRO A 1 206 ? -6.362 5.106 18.691 1.00 86.25 206 PRO A O 1
ATOM 1604 N N . THR A 1 207 ? -5.622 6.451 17.061 1.00 88.69 207 THR A N 1
ATOM 1605 C CA . THR A 1 207 ? -6.985 6.780 16.619 1.00 88.69 207 THR A CA 1
ATOM 1606 C C . THR A 1 207 ? -7.643 5.560 15.984 1.00 88.69 207 THR A C 1
ATOM 1608 O O . THR A 1 207 ? -6.974 4.705 15.398 1.00 88.69 207 THR A O 1
ATOM 1611 N N . LEU A 1 208 ? -8.974 5.485 16.041 1.00 88.12 208 LEU A N 1
ATOM 1612 C CA . LEU A 1 208 ? -9.709 4.409 15.383 1.00 88.12 208 LEU A CA 1
ATOM 1613 C C . LEU A 1 208 ? -9.410 4.387 13.879 1.00 88.12 208 LEU A C 1
ATOM 1615 O O . LEU A 1 208 ? -9.232 3.314 13.313 1.00 88.12 208 LEU A O 1
ATOM 1619 N N . ASN A 1 209 ? -9.296 5.559 13.244 1.00 85.62 209 ASN A N 1
ATOM 1620 C CA . ASN A 1 209 ? -8.961 5.642 11.825 1.00 85.62 209 ASN A CA 1
ATOM 1621 C C . ASN A 1 209 ? -7.564 5.074 11.522 1.00 85.62 209 ASN A C 1
ATOM 1623 O O . ASN A 1 209 ? -7.404 4.314 10.570 1.00 85.62 209 ASN A O 1
ATOM 1627 N N . ALA A 1 210 ? -6.564 5.363 12.361 1.00 83.94 210 ALA A N 1
ATOM 1628 C CA . ALA A 1 210 ? -5.234 4.775 12.207 1.00 83.94 210 ALA A CA 1
ATOM 1629 C C . ALA A 1 210 ? -5.284 3.240 12.303 1.00 83.94 210 ALA A C 1
ATOM 1631 O O . ALA A 1 210 ? -4.666 2.556 11.491 1.00 83.94 210 ALA A O 1
ATOM 1632 N N . ILE A 1 211 ? -6.076 2.690 13.229 1.00 87.50 211 ILE A N 1
ATOM 1633 C CA . ILE A 1 211 ? -6.277 1.237 13.368 1.00 87.50 211 ILE A CA 1
ATOM 1634 C C . ILE A 1 211 ? -6.954 0.645 12.122 1.00 87.50 211 ILE A C 1
ATOM 1636 O O . ILE A 1 211 ? -6.468 -0.351 11.578 1.00 87.50 211 ILE A O 1
ATOM 1640 N N . LYS A 1 212 ? -8.027 1.278 11.625 1.00 87.00 212 LYS A N 1
ATOM 1641 C CA . LYS A 1 212 ? -8.729 0.878 10.389 1.00 87.00 212 LYS A CA 1
ATOM 1642 C C . LYS A 1 212 ? -7.786 0.850 9.185 1.00 87.00 212 LYS A C 1
ATOM 1644 O O . LYS A 1 212 ? -7.765 -0.126 8.432 1.00 87.00 212 LYS A O 1
ATOM 1649 N N . LYS A 1 213 ? -7.014 1.921 8.990 1.00 84.00 213 LYS A N 1
ATOM 1650 C CA . LYS A 1 213 ? -6.083 2.053 7.863 1.00 84.00 213 LYS A CA 1
ATOM 1651 C C . LYS A 1 213 ? -4.912 1.088 7.986 1.00 84.00 213 LYS A C 1
ATOM 1653 O O . LYS A 1 213 ? -4.527 0.492 6.988 1.00 84.00 213 LYS A O 1
ATOM 1658 N N . TYR A 1 214 ? -4.404 0.848 9.194 1.00 85.31 214 TYR A N 1
ATOM 1659 C CA . TYR A 1 214 ? -3.343 -0.134 9.412 1.00 85.31 214 TYR A CA 1
ATOM 1660 C C . TYR A 1 214 ? -3.793 -1.552 9.054 1.00 85.31 214 TYR A C 1
ATOM 1662 O O . TYR A 1 214 ? -3.053 -2.291 8.406 1.00 85.31 214 TYR A O 1
ATOM 1670 N N . ARG A 1 215 ? -5.032 -1.922 9.412 1.00 86.94 215 ARG A N 1
ATOM 1671 C CA . ARG A 1 215 ? -5.620 -3.200 8.991 1.00 86.94 215 ARG A CA 1
ATOM 1672 C C . ARG A 1 215 ? -5.642 -3.313 7.468 1.00 86.94 215 ARG A C 1
ATOM 1674 O O . ARG A 1 215 ? -5.123 -4.283 6.929 1.00 86.94 215 ARG A O 1
ATOM 1681 N N . GLN A 1 216 ? -6.175 -2.306 6.776 1.00 87.94 216 GLN A N 1
ATOM 1682 C CA . GLN A 1 216 ? -6.198 -2.289 5.309 1.00 87.94 216 GLN A CA 1
ATOM 1683 C C . GLN A 1 216 ? -4.793 -2.344 4.711 1.00 87.94 216 GLN A C 1
ATOM 1685 O O . GLN A 1 216 ? -4.575 -3.043 3.734 1.00 87.94 216 GLN A O 1
ATOM 1690 N N . TYR A 1 217 ? -3.815 -1.666 5.302 1.00 85.12 217 TYR A N 1
ATOM 1691 C CA . TYR A 1 217 ? -2.430 -1.751 4.853 1.00 85.12 217 TYR A CA 1
ATOM 1692 C C . TYR A 1 217 ? -1.833 -3.147 5.038 1.00 85.12 217 TYR A C 1
ATOM 1694 O O . TYR A 1 217 ? -1.089 -3.625 4.182 1.00 85.12 217 TYR A O 1
ATOM 1702 N N . SER A 1 218 ? -2.179 -3.837 6.125 1.00 86.00 218 SER A N 1
ATOM 1703 C CA . SER A 1 218 ? -1.809 -5.239 6.301 1.00 86.00 218 SER A CA 1
ATOM 1704 C C . SER A 1 218 ? -2.400 -6.114 5.193 1.00 86.00 218 SER A C 1
ATOM 1706 O O . SER A 1 218 ? -1.671 -6.928 4.634 1.00 86.00 218 SER A O 1
ATOM 1708 N N . GLU A 1 219 ? -3.670 -5.907 4.837 1.00 89.56 219 GLU A N 1
ATOM 1709 C CA . GLU A 1 219 ? -4.327 -6.610 3.723 1.00 89.56 219 GLU A CA 1
ATOM 1710 C C . GLU A 1 219 ? -3.700 -6.260 2.370 1.00 89.56 219 GLU A C 1
ATOM 1712 O O . GLU A 1 219 ? -3.506 -7.129 1.525 1.00 89.56 219 GLU A O 1
ATOM 1717 N N . PHE A 1 220 ? -3.323 -4.998 2.159 1.00 88.81 220 PHE A N 1
ATOM 1718 C CA . PHE A 1 220 ? -2.616 -4.566 0.957 1.00 88.81 220 PHE A CA 1
ATOM 1719 C C . PHE A 1 220 ? -1.290 -5.309 0.808 1.00 88.81 220 PHE A C 1
ATOM 1721 O O . PHE A 1 220 ? -1.032 -5.887 -0.242 1.00 88.81 220 PHE A O 1
ATOM 1728 N N . LYS A 1 221 ? -0.475 -5.372 1.867 1.00 86.75 221 LYS A N 1
ATOM 1729 C CA . LYS A 1 221 ? 0.830 -6.051 1.833 1.00 86.75 221 LYS A CA 1
ATOM 1730 C C . LYS A 1 221 ? 0.740 -7.531 1.460 1.00 86.75 221 LYS A C 1
ATOM 1732 O O . LYS A 1 221 ? 1.657 -8.041 0.821 1.00 86.75 221 LYS A O 1
ATOM 1737 N N . THR A 1 222 ? -0.320 -8.218 1.881 1.00 88.94 222 THR A N 1
ATOM 1738 C CA . THR A 1 222 ? -0.521 -9.659 1.645 1.00 88.94 222 THR A CA 1
ATOM 1739 C C . THR A 1 222 ? -1.285 -9.962 0.352 1.00 88.94 222 THR A C 1
ATOM 1741 O O . THR A 1 222 ? -1.203 -11.086 -0.162 1.00 88.94 222 THR A O 1
ATOM 1744 N N . SER A 1 223 ? -1.992 -8.966 -0.187 1.00 92.00 223 SER A N 1
ATOM 1745 C CA . SER A 1 223 ? -2.693 -9.028 -1.469 1.00 92.00 223 SER A CA 1
ATOM 1746 C C . SER A 1 223 ? -1.736 -9.255 -2.635 1.00 92.00 223 SER A C 1
ATOM 1748 O O . SER A 1 223 ? -0.553 -8.911 -2.565 1.00 92.00 223 SER A O 1
ATOM 1750 N N . THR A 1 224 ? -2.257 -9.847 -3.706 1.00 94.00 224 THR A N 1
ATOM 1751 C CA . THR A 1 224 ? -1.498 -10.125 -4.928 1.00 94.00 224 THR A CA 1
ATOM 1752 C C . THR A 1 224 ? -1.750 -9.022 -5.955 1.00 94.00 224 THR A C 1
ATOM 1754 O O . THR A 1 224 ? -2.842 -8.467 -6.046 1.00 94.00 224 THR A O 1
ATOM 1757 N N . PHE A 1 225 ? -0.741 -8.687 -6.744 1.00 93.50 225 PHE A N 1
ATOM 1758 C CA . PHE A 1 225 ? -0.832 -7.695 -7.807 1.00 93.50 225 PHE A CA 1
ATOM 1759 C C . PHE A 1 225 ? -0.234 -8.281 -9.072 1.00 93.50 225 PHE A C 1
ATOM 1761 O O . PHE A 1 225 ? 0.891 -8.775 -9.050 1.00 93.50 225 PHE A O 1
ATOM 1768 N N . ILE A 1 226 ? -0.995 -8.250 -10.160 1.00 93.75 226 ILE A N 1
ATOM 1769 C CA . ILE A 1 226 ? -0.565 -8.782 -11.452 1.00 93.75 226 ILE A CA 1
ATOM 1770 C C . ILE A 1 226 ? 0.048 -7.646 -12.251 1.00 93.75 226 ILE A C 1
ATOM 1772 O O . ILE A 1 226 ? -0.570 -6.587 -12.392 1.00 93.75 226 ILE A O 1
ATOM 1776 N N . ALA A 1 227 ? 1.258 -7.866 -12.749 1.00 92.56 227 ALA A N 1
ATOM 1777 C CA . ALA A 1 227 ? 1.924 -6.920 -13.623 1.00 92.56 227 ALA A CA 1
ATOM 1778 C C . ALA A 1 227 ? 1.183 -6.793 -14.961 1.00 92.56 227 ALA A C 1
ATOM 1780 O O . ALA A 1 227 ? 0.563 -7.740 -15.448 1.00 92.56 227 ALA A O 1
ATOM 1781 N N . LYS A 1 22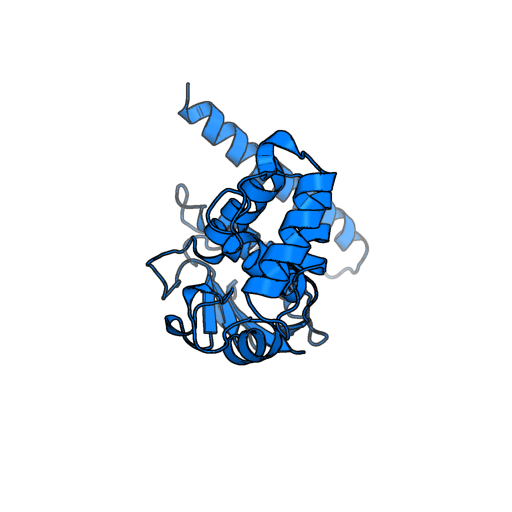8 ? 1.233 -5.601 -15.543 1.00 91.56 228 LYS A N 1
ATOM 1782 C CA . LYS A 1 228 ? 0.803 -5.307 -16.912 1.00 91.56 228 LYS A CA 1
ATOM 1783 C C . LYS A 1 228 ? 1.999 -4.787 -17.703 1.00 91.56 228 LYS A C 1
ATOM 1785 O O . LYS A 1 228 ? 3.056 -4.516 -17.126 1.00 91.56 228 LYS A O 1
ATOM 1790 N N . ASP A 1 229 ? 1.807 -4.631 -19.008 1.00 88.50 229 ASP A N 1
ATOM 1791 C CA . ASP A 1 229 ? 2.849 -4.163 -19.920 1.00 88.50 229 ASP A CA 1
ATOM 1792 C C . ASP A 1 229 ? 3.467 -2.855 -19.425 1.00 88.50 229 ASP A C 1
ATOM 1794 O O . ASP A 1 229 ? 2.766 -1.878 -19.161 1.00 88.50 229 ASP A O 1
ATOM 1798 N N . SER A 1 230 ? 4.790 -2.862 -19.264 1.00 91.12 230 SER A N 1
ATOM 1799 C CA . SER A 1 230 ? 5.550 -1.685 -18.850 1.00 91.12 230 SER A CA 1
ATOM 1800 C C . SER A 1 230 ? 5.885 -0.815 -20.060 1.00 91.12 230 SER A C 1
ATOM 1802 O O . SER A 1 230 ? 6.070 -1.309 -21.171 1.00 91.12 230 SER A O 1
ATOM 1804 N N . GLU A 1 231 ? 5.984 0.492 -19.846 1.00 91.00 231 GLU A N 1
ATOM 1805 C CA . GLU A 1 231 ? 6.393 1.446 -20.875 1.00 91.00 231 GLU A CA 1
ATOM 1806 C C . GLU A 1 231 ? 7.873 1.776 -20.748 1.00 91.00 231 GLU A C 1
ATOM 1808 O O . GLU A 1 231 ? 8.396 1.939 -19.641 1.00 91.00 231 GLU A O 1
ATOM 1813 N N . TYR A 1 232 ? 8.516 1.952 -21.900 1.00 90.25 232 TYR A N 1
ATOM 1814 C CA . TYR A 1 232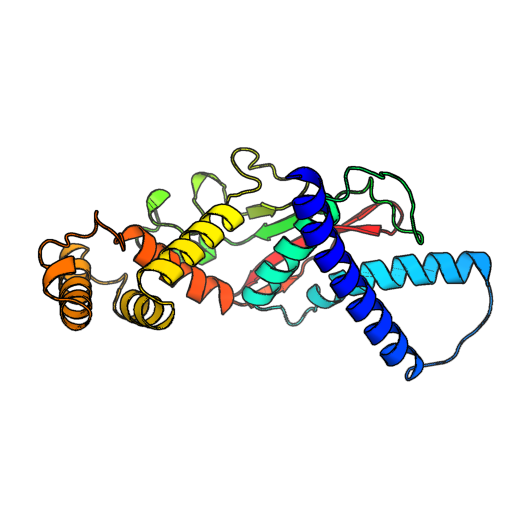 ? 9.935 2.247 -22.017 1.00 90.25 232 TYR A CA 1
ATOM 1815 C C . TYR A 1 232 ? 10.142 3.539 -22.814 1.00 90.25 232 TYR A C 1
ATOM 1817 O O . TYR A 1 232 ? 9.412 3.819 -23.764 1.00 90.25 232 TYR A O 1
ATOM 1825 N N . GLU A 1 233 ? 11.158 4.309 -22.445 1.00 87.69 233 GLU A N 1
ATOM 1826 C CA . GLU A 1 233 ? 11.655 5.472 -23.182 1.00 87.69 233 GLU A CA 1
ATOM 1827 C C . GLU A 1 233 ? 13.139 5.241 -23.458 1.00 87.69 233 GLU A C 1
ATOM 1829 O O . GLU A 1 233 ? 13.886 4.893 -22.549 1.00 87.69 233 GLU A O 1
ATOM 1834 N N . ASP A 1 234 ? 13.548 5.323 -24.724 1.00 86.56 234 ASP A N 1
ATOM 1835 C CA . ASP A 1 234 ? 14.911 4.994 -25.174 1.00 86.56 234 ASP A CA 1
ATOM 1836 C C . ASP A 1 234 ? 15.418 3.613 -24.707 1.00 86.56 234 ASP A C 1
ATOM 1838 O O . ASP A 1 234 ? 16.601 3.405 -24.445 1.00 86.56 234 ASP A O 1
ATOM 1842 N N . GLY A 1 235 ? 14.504 2.643 -24.590 1.00 83.88 235 GLY A N 1
ATOM 1843 C CA . GLY A 1 235 ? 14.803 1.299 -24.088 1.00 83.88 235 GLY A CA 1
ATOM 1844 C C . GLY A 1 235 ? 14.949 1.209 -22.566 1.00 83.88 235 GLY A C 1
ATOM 1845 O O . GLY A 1 235 ? 15.106 0.106 -22.050 1.00 83.88 235 GLY A O 1
ATOM 1846 N N . GLN A 1 236 ? 14.851 2.318 -21.832 1.00 87.31 236 GLN A N 1
ATOM 1847 C CA . GLN A 1 236 ? 14.829 2.356 -20.373 1.00 87.31 236 GLN A CA 1
ATOM 1848 C C . GLN A 1 236 ? 13.402 2.261 -19.845 1.00 87.31 236 GLN A C 1
ATOM 1850 O O . GLN A 1 236 ? 12.507 2.951 -20.329 1.00 87.31 236 GLN A O 1
ATOM 1855 N N . ILE A 1 237 ? 13.184 1.444 -18.817 1.00 89.06 237 ILE A N 1
ATOM 1856 C CA . ILE A 1 237 ? 11.875 1.357 -18.167 1.00 89.06 237 ILE A CA 1
ATOM 1857 C C . ILE A 1 237 ? 11.455 2.716 -17.583 1.00 89.06 237 ILE A C 1
ATOM 1859 O O . ILE A 1 237 ? 12.205 3.359 -16.845 1.00 89.06 237 ILE A O 1
ATOM 1863 N N . LYS A 1 238 ? 10.240 3.152 -17.922 1.00 90.69 238 LYS A N 1
ATOM 1864 C CA . LYS A 1 238 ? 9.665 4.444 -17.530 1.00 90.69 238 LYS A CA 1
ATOM 1865 C C . LYS A 1 238 ? 8.434 4.268 -16.655 1.00 90.69 238 LYS A C 1
ATOM 1867 O O . LYS A 1 238 ? 8.403 4.793 -15.547 1.00 90.69 238 LYS A O 1
ATOM 1872 N N . ASN A 1 239 ? 7.428 3.527 -17.114 1.00 91.88 239 ASN A N 1
ATOM 1873 C CA . ASN A 1 239 ? 6.197 3.326 -16.349 1.00 91.88 239 ASN A CA 1
ATOM 1874 C C . ASN A 1 239 ? 5.936 1.841 -16.135 1.00 91.88 239 ASN A C 1
ATOM 1876 O O . ASN A 1 239 ? 6.009 1.047 -17.067 1.00 91.88 239 ASN A O 1
ATOM 1880 N N . MET A 1 240 ? 5.606 1.481 -14.900 1.00 93.19 240 MET A N 1
ATOM 1881 C CA . MET A 1 240 ? 5.200 0.130 -14.529 1.00 93.19 240 MET A CA 1
ATOM 1882 C C . MET A 1 240 ? 3.741 0.120 -14.100 1.00 93.19 240 MET A C 1
ATOM 1884 O O . MET A 1 240 ? 3.275 1.050 -13.439 1.00 93.19 240 MET A O 1
ATOM 1888 N N . TYR A 1 241 ? 3.029 -0.952 -14.420 1.00 93.25 241 TYR A N 1
ATOM 1889 C CA . TYR A 1 241 ? 1.596 -1.047 -14.182 1.00 93.25 241 TYR A CA 1
ATOM 1890 C C . TYR A 1 241 ? 1.259 -2.348 -13.470 1.00 93.25 241 TYR A C 1
ATOM 1892 O O . TYR A 1 241 ? 1.726 -3.418 -13.848 1.00 93.25 241 TYR A O 1
ATOM 1900 N N . PHE A 1 242 ? 0.432 -2.246 -12.438 1.00 94.81 242 PHE A N 1
ATOM 1901 C CA . PHE A 1 242 ? -0.011 -3.379 -11.641 1.00 94.81 242 PHE A CA 1
ATOM 1902 C C . PHE A 1 242 ? -1.513 -3.296 -11.405 1.00 94.81 242 PHE A C 1
ATOM 1904 O O . PHE A 1 242 ? -2.071 -2.214 -11.224 1.00 94.81 242 PHE A O 1
ATOM 1911 N N . GLU A 1 243 ? -2.177 -4.441 -11.378 1.00 95.12 243 GLU A N 1
ATOM 1912 C CA . GLU A 1 243 ? -3.602 -4.551 -11.078 1.00 95.12 243 GLU A CA 1
ATOM 1913 C C . GLU A 1 243 ? -3.804 -5.413 -9.837 1.00 95.12 243 GLU A C 1
ATOM 1915 O O . GLU A 1 243 ? -3.240 -6.504 -9.725 1.00 95.12 243 GLU A O 1
ATOM 1920 N N . PHE A 1 244 ? -4.607 -4.922 -8.894 1.00 94.88 244 PHE A N 1
ATOM 1921 C CA . PHE A 1 244 ? -4.999 -5.695 -7.723 1.00 94.88 244 PHE A CA 1
ATOM 1922 C C . PHE A 1 244 ? -5.706 -6.992 -8.136 1.00 94.88 244 PHE A C 1
ATOM 1924 O O . PHE A 1 244 ? -6.757 -6.975 -8.777 1.00 94.88 244 PHE A O 1
ATOM 1931 N N . SER A 1 245 ? -5.154 -8.120 -7.692 1.00 89.12 245 SER A N 1
ATOM 1932 C CA . SER A 1 245 ? -5.742 -9.447 -7.825 1.00 89.12 245 SER A CA 1
ATOM 1933 C C . SER A 1 245 ? -5.929 -10.062 -6.440 1.00 89.12 245 SER A C 1
ATOM 1935 O O . SER A 1 245 ? -5.067 -9.979 -5.568 1.00 89.12 245 SER A O 1
ATOM 1937 N N . LYS A 1 246 ? -7.119 -10.620 -6.225 1.00 73.06 246 LYS A N 1
ATOM 1938 C CA . LYS A 1 246 ? -7.648 -10.998 -4.908 1.00 73.06 246 LYS A CA 1
ATOM 1939 C C . LYS A 1 246 ? -6.727 -11.830 -4.023 1.00 73.06 246 LYS A C 1
ATOM 1941 O O . LYS A 1 246 ? -5.948 -12.662 -4.533 1.00 73.06 246 LYS A O 1
#

Foldseek 3Di:
DVVVVVVVVLVVVVVVVVVVLVVVVVVCVVDDDDDDDPPVCQLVVQLVSQQCVLCVCQDQVFDFLLVVVVSLVVLASLLVPPPDAQADSNDGSVLRAKEKEFQQLVLCVVQFLPSQDQLRGLHGCVCPRMAMAIDPGPVVVDVCSVVVLVVLLVVLCVVQNPVLLVVLLVLADSVDDPVVSQVSSLVSVCVVPVVVSVPPDQPDPVHVSNSSNVNSVVVRRGWTWHWDDFDDDPSHTHYTYIYTDD

Secondary structure (DSSP, 8-state):
-HHHHHHHHHHHHHHHHHHHHHHHHHHHTTS------HHHHHHHHHHHHHHHHHHTT--TT-EEHHHHHHHHHHHHHHHT--TT-SEETTEETTS--EEEEE-HHHHHHHH-SSTT-GGG-SS-GGG-S-EEEETT-S-TT-TTHHHHHHHHHHHHHHHH-HHHHHHHHHH--TTS-HHHHHHHHHHHHHHH-HHHHTT--SSSSSPHHHHHHHHHHHHHHHSEEEEEEEEEETTEEEEEEEEEE-

Radius of gyration: 21.65 Å; chains: 1; bounding box: 53×39×62 Å

pLDDT: mean 75.04, std 17.4, range [31.47, 95.12]